Protein AF-A0A963MWR0-F1 (afdb_monomer_lite)

pLDDT: mean 93.57, std 9.6, range [34.38, 98.69]

Foldseek 3Di:
DVQVVVLVVCCVVVVDPVVSCCCVVPVVVVVCVLVVLVLVCLLLLHPDDDPCSVVLVVLVCVQCVVFVFDPLQLSLLSLQADLDDDDPVSCCSNLVRGPPSVSVVVSSVVSSVNCVVPPDHSVVSSVSNLVSRFLADCDPQLVVVQVVCVVVVHNVSVVVNVVCVVCRSDDDVVVNVRSDDDDPVCPPDDDPPDD

Radius of gyration: 20.85 Å; chains: 1; bounding box: 43×56×45 Å

Sequence (195 aa):
WNLHALGHALMPLIGDADALETAIDTAFVDTYNREFLARLGAKLGLADTRDGDEELIGQLYGLLHAHHTDYTLFFRALGELPAVAGTPAQDAPVRDLVTDRAACDTWLTRWRARLAQTPRADAERRAAMQAVNPKYVLRNWVAETAIRAAQAGDFAPLLRIHACLQRPFDEQPEYAEFAAPPPDWAQALSVSCSS

Secondary structure (DSSP, 8-state):
-HHHHHHHHTHHHH--HHHHHIIIIIIIHHHHHHHHHHHHHHHTT-SS--TTHHHHHHHHHHHHHHTT--HHHHHHHHTTS-SS---GGGGHHHHTT-S-HHHHHHHHHHHHHHHHTS---HHHHHHHHHTTS-S----HHHHHHHHHHHHTT--HHHHHHHHHHTSTTS--GGGGGGGSPPPGGGTT-------

Structure (mmCIF, N/CA/C/O backbone):
data_AF-A0A963MWR0-F1
#
_entry.id   AF-A0A963MWR0-F1
#
loop_
_atom_site.group_PDB
_atom_site.id
_atom_site.type_symbol
_atom_site.label_atom_id
_atom_site.label_alt_id
_atom_site.label_comp_id
_atom_site.label_asym_id
_atom_site.label_entity_id
_atom_site.label_seq_id
_atom_site.pdbx_PDB_ins_code
_atom_site.Cartn_x
_atom_site.Cartn_y
_atom_site.Cartn_z
_atom_site.occupancy
_atom_site.B_iso_or_equiv
_atom_site.auth_seq_id
_atom_site.auth_comp_id
_atom_site.auth_asym_id
_atom_site.auth_atom_id
_atom_site.pdbx_PDB_model_num
ATOM 1 N N . TRP A 1 1 ? 14.150 18.175 -7.482 1.00 90.75 1 TRP A N 1
ATOM 2 C CA . TRP A 1 1 ? 15.404 18.175 -8.270 1.00 90.75 1 TRP A CA 1
ATOM 3 C C . TRP A 1 1 ? 15.167 17.986 -9.772 1.00 90.75 1 TRP A C 1
ATOM 5 O O . TRP A 1 1 ? 15.395 18.939 -10.497 1.00 90.75 1 TRP A O 1
ATOM 15 N N . ASN A 1 2 ? 14.648 16.847 -10.262 1.00 95.75 2 ASN A N 1
ATOM 16 C CA . ASN A 1 2 ? 14.421 16.642 -11.713 1.00 95.75 2 ASN A CA 1
ATOM 17 C C . ASN A 1 2 ? 13.582 17.757 -12.373 1.00 95.75 2 ASN A C 1
ATOM 19 O O . ASN A 1 2 ? 13.907 18.211 -13.465 1.00 95.75 2 ASN A O 1
ATOM 23 N N . LEU A 1 3 ? 12.527 18.224 -11.692 1.00 95.81 3 LEU A N 1
ATOM 24 C CA . LEU A 1 3 ? 11.689 19.326 -12.180 1.00 95.81 3 LEU A CA 1
ATOM 25 C C . LEU A 1 3 ? 12.450 20.654 -12.274 1.00 95.81 3 LEU A C 1
ATOM 27 O O . LEU A 1 3 ? 12.224 21.398 -13.218 1.00 95.81 3 LEU A O 1
ATOM 31 N N . HIS A 1 4 ? 13.392 20.911 -11.361 1.00 94.06 4 HIS A N 1
ATOM 32 C CA . HIS A 1 4 ? 14.276 22.081 -11.426 1.00 94.06 4 HIS A CA 1
ATOM 33 C C . HIS A 1 4 ? 15.188 21.995 -12.651 1.00 94.06 4 HIS A C 1
ATOM 35 O O . HIS A 1 4 ? 15.267 22.943 -13.424 1.00 94.06 4 HIS A O 1
ATOM 41 N N . ALA A 1 5 ? 15.803 20.834 -12.904 1.00 95.69 5 ALA A N 1
ATOM 42 C CA . ALA A 1 5 ? 16.637 20.631 -14.091 1.00 95.69 5 ALA A CA 1
ATOM 43 C C . ALA A 1 5 ? 15.857 20.860 -15.403 1.00 95.69 5 ALA A C 1
ATOM 45 O O . ALA A 1 5 ? 16.346 21.548 -16.301 1.00 95.69 5 ALA A O 1
ATOM 46 N N . LEU A 1 6 ? 14.628 20.338 -15.494 1.00 96.56 6 LEU A N 1
ATOM 47 C CA . LEU A 1 6 ? 13.739 20.585 -16.633 1.00 96.56 6 LEU A CA 1
ATOM 48 C C . LEU A 1 6 ? 13.347 22.066 -16.738 1.00 96.56 6 LEU A C 1
ATOM 50 O O . LEU A 1 6 ? 13.416 22.648 -17.817 1.00 96.56 6 LEU A O 1
ATOM 54 N N . GLY A 1 7 ? 12.963 22.681 -15.621 1.00 95.19 7 GLY A N 1
ATOM 55 C CA . GLY A 1 7 ? 12.573 24.083 -15.548 1.00 95.19 7 GLY A CA 1
ATOM 56 C C . GLY A 1 7 ? 13.667 25.033 -16.022 1.00 95.19 7 GLY A C 1
ATOM 57 O O . GLY A 1 7 ? 13.417 25.893 -16.863 1.00 95.19 7 GLY A O 1
ATOM 58 N N . HIS A 1 8 ? 14.903 24.829 -15.562 1.00 93.38 8 HIS A N 1
ATOM 59 C CA . HIS A 1 8 ? 16.053 25.616 -16.003 1.00 93.38 8 HIS A CA 1
ATOM 60 C C . HIS A 1 8 ? 16.332 25.456 -17.503 1.00 93.38 8 HIS A C 1
ATOM 62 O O . HIS A 1 8 ? 16.646 26.442 -18.167 1.00 93.38 8 HIS A O 1
ATOM 68 N N . ALA A 1 9 ? 16.169 24.252 -18.066 1.00 96.62 9 ALA A N 1
ATOM 69 C CA . ALA A 1 9 ? 16.309 24.038 -19.509 1.00 96.62 9 ALA A CA 1
ATOM 70 C C . ALA A 1 9 ? 15.245 24.796 -20.328 1.00 96.62 9 ALA A C 1
ATOM 72 O O . ALA A 1 9 ? 15.500 25.185 -21.467 1.00 96.62 9 ALA A O 1
ATOM 73 N N . LEU A 1 10 ? 14.068 25.039 -19.742 1.00 96.25 10 LEU A N 1
ATOM 74 C CA . LEU A 1 10 ? 12.962 25.783 -20.350 1.00 96.25 10 LEU A CA 1
ATOM 75 C C . LEU A 1 10 ? 12.978 27.286 -20.016 1.00 96.25 10 LEU A C 1
ATOM 77 O O . LEU A 1 10 ? 12.127 28.024 -20.512 1.00 96.25 10 LEU A O 1
ATOM 81 N N . MET A 1 11 ? 13.953 27.767 -19.238 1.00 96.06 11 MET A N 1
ATOM 82 C CA . MET A 1 11 ? 14.026 29.160 -18.783 1.00 96.06 11 MET A CA 1
ATOM 83 C C . MET A 1 11 ? 13.966 30.208 -19.910 1.00 96.06 11 MET A C 1
ATOM 85 O O . MET A 1 11 ? 13.262 31.198 -19.733 1.00 96.06 11 MET A O 1
ATOM 89 N N . PRO A 1 12 ? 14.599 30.017 -21.090 1.00 96.56 12 PRO A N 1
ATOM 90 C CA . PRO A 1 12 ? 14.477 30.976 -22.194 1.00 96.56 12 PRO A CA 1
ATOM 91 C C . PRO A 1 12 ? 13.044 31.165 -22.715 1.00 96.56 12 PRO A C 1
ATOM 93 O O . PRO A 1 12 ? 12.758 32.180 -23.344 1.00 96.56 12 PRO A O 1
ATOM 96 N N . LEU A 1 13 ? 12.159 30.189 -22.483 1.00 96.50 13 LEU A N 1
ATOM 97 C CA . LEU A 1 13 ? 10.743 30.252 -22.851 1.00 96.50 13 LEU A CA 1
ATOM 98 C C . LEU A 1 13 ? 9.866 30.751 -21.697 1.00 96.50 13 LEU A C 1
ATOM 100 O O . LEU A 1 13 ? 8.887 31.445 -21.946 1.00 96.50 13 LEU A O 1
ATOM 104 N N . ILE A 1 14 ? 10.201 30.383 -20.456 1.00 95.44 14 ILE A N 1
ATOM 105 C CA . ILE A 1 14 ? 9.457 30.785 -19.252 1.00 95.44 14 ILE A CA 1
ATOM 106 C C . ILE A 1 14 ? 9.696 32.270 -18.950 1.00 95.44 14 ILE A C 1
ATOM 108 O O . ILE A 1 14 ? 8.752 32.996 -18.661 1.00 95.44 14 ILE A O 1
ATOM 112 N N . GLY A 1 15 ? 10.950 32.725 -19.042 1.00 95.50 15 GLY A N 1
ATOM 113 C CA . GLY A 1 15 ? 11.338 34.124 -18.846 1.00 95.50 15 GLY A CA 1
ATOM 114 C C . GLY A 1 15 ? 11.229 34.642 -17.407 1.00 95.50 15 GLY A C 1
ATOM 115 O O . GLY A 1 15 ? 11.498 35.818 -17.180 1.00 95.50 15 GLY A O 1
ATOM 116 N N . ASP A 1 16 ? 10.856 33.786 -16.455 1.00 95.94 16 ASP A N 1
ATOM 117 C CA . ASP A 1 16 ? 10.580 34.141 -15.064 1.00 95.94 16 ASP A CA 1
ATOM 118 C C . ASP A 1 16 ? 11.051 33.016 -14.127 1.00 95.94 16 ASP A C 1
ATOM 120 O O . ASP A 1 16 ? 10.479 31.921 -14.085 1.00 9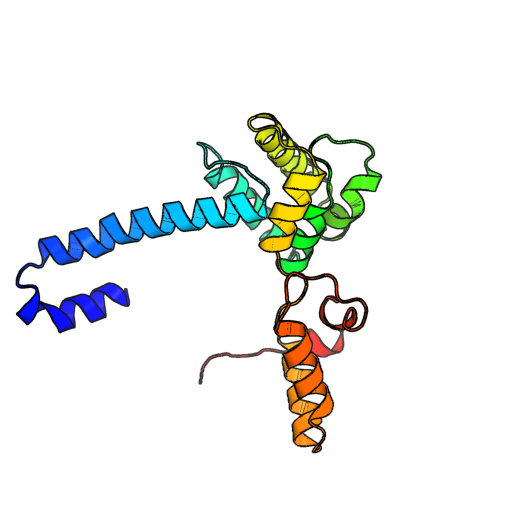5.94 16 ASP A O 1
ATOM 124 N N . ALA A 1 17 ? 12.140 33.282 -13.406 1.00 93.38 17 ALA A N 1
ATOM 125 C CA . ALA A 1 17 ? 12.720 32.332 -12.464 1.00 93.38 17 ALA A CA 1
ATOM 126 C C . ALA A 1 17 ? 11.869 32.184 -11.195 1.00 93.38 17 ALA A C 1
ATOM 128 O O . ALA A 1 17 ? 11.697 31.063 -10.719 1.00 93.38 17 ALA A O 1
ATOM 129 N N . ASP A 1 18 ? 11.273 33.271 -10.706 1.00 94.94 18 ASP A N 1
ATOM 130 C CA . ASP A 1 18 ? 10.462 33.265 -9.485 1.00 94.94 18 ASP A CA 1
ATOM 131 C C . ASP A 1 18 ? 9.169 32.468 -9.707 1.00 94.94 18 ASP A C 1
ATOM 133 O O . ASP A 1 18 ? 8.733 31.698 -8.844 1.00 94.94 18 ASP A O 1
ATOM 137 N N . ALA A 1 19 ? 8.568 32.590 -10.897 1.00 94.31 19 ALA A N 1
ATOM 138 C CA . ALA A 1 19 ? 7.420 31.776 -11.286 1.00 94.31 19 ALA A CA 1
ATOM 139 C C . ALA A 1 19 ? 7.770 30.282 -11.371 1.00 94.31 19 ALA A C 1
ATOM 141 O O . ALA A 1 19 ? 6.964 29.439 -10.963 1.00 94.31 19 ALA A O 1
ATOM 142 N N . LEU A 1 20 ? 8.964 29.939 -11.870 1.00 94.50 20 LEU A N 1
ATOM 143 C CA . LEU A 1 20 ? 9.437 28.555 -11.905 1.00 94.50 20 LEU A CA 1
ATOM 144 C C . LEU A 1 20 ? 9.626 27.991 -10.490 1.00 94.50 20 LEU A C 1
ATOM 146 O O . LEU A 1 20 ? 9.130 26.900 -10.200 1.00 94.50 20 LEU A O 1
ATOM 150 N N . GLU A 1 21 ? 10.320 28.726 -9.620 1.00 93.62 21 GLU A N 1
ATOM 151 C CA . GLU A 1 21 ? 10.547 28.323 -8.229 1.00 93.62 21 GLU A CA 1
ATOM 152 C C . GLU A 1 21 ? 9.217 28.158 -7.489 1.00 93.62 21 GLU A C 1
ATOM 154 O O . GLU A 1 21 ? 8.970 27.116 -6.888 1.00 93.62 21 GLU A O 1
ATOM 159 N N . THR A 1 22 ? 8.290 29.108 -7.638 1.00 95.81 22 THR A N 1
ATOM 160 C CA . THR A 1 22 ? 6.943 29.019 -7.050 1.00 95.81 22 THR A CA 1
ATOM 161 C C . THR A 1 22 ? 6.195 27.767 -7.522 1.00 95.81 22 THR A C 1
ATOM 163 O O . THR A 1 22 ? 5.561 27.066 -6.725 1.00 95.81 22 THR A O 1
ATOM 166 N N . ALA A 1 23 ? 6.275 27.438 -8.815 1.00 95.62 23 ALA A N 1
ATOM 167 C CA . ALA A 1 23 ? 5.618 26.255 -9.361 1.00 95.62 23 ALA A CA 1
ATOM 168 C C . ALA A 1 23 ? 6.189 24.943 -8.788 1.00 95.62 23 ALA A C 1
ATOM 170 O O . ALA A 1 23 ? 5.430 24.005 -8.530 1.00 95.62 23 ALA A O 1
ATOM 171 N N . ILE A 1 24 ? 7.506 24.860 -8.577 1.00 95.44 24 ILE A N 1
ATOM 172 C CA . ILE A 1 24 ? 8.162 23.629 -8.117 1.00 95.44 24 ILE A CA 1
ATOM 173 C C . ILE A 1 24 ? 8.152 23.515 -6.591 1.00 95.44 24 ILE A C 1
ATOM 175 O O . ILE A 1 24 ? 7.790 22.468 -6.056 1.00 95.44 24 ILE A O 1
ATOM 179 N N . ASP A 1 25 ? 8.536 24.566 -5.883 1.00 95.44 25 ASP A N 1
ATOM 180 C CA . ASP A 1 25 ? 8.784 24.494 -4.444 1.00 95.44 25 ASP A CA 1
ATOM 181 C C . ASP A 1 25 ? 7.514 24.728 -3.621 1.00 95.44 25 ASP A C 1
ATOM 183 O O . ASP A 1 25 ? 7.455 24.327 -2.462 1.00 95.44 25 ASP A O 1
ATOM 187 N N . THR A 1 26 ? 6.471 25.309 -4.226 1.00 94.81 26 THR A N 1
ATOM 188 C CA . THR A 1 26 ? 5.150 25.451 -3.593 1.00 94.81 26 THR A CA 1
ATOM 189 C C . THR A 1 26 ? 4.119 24.548 -4.263 1.00 94.81 26 THR A C 1
ATOM 191 O O . THR A 1 26 ? 3.684 23.557 -3.680 1.00 94.81 26 THR A O 1
ATOM 194 N N . ALA A 1 27 ? 3.749 24.825 -5.518 1.00 95.50 27 ALA A N 1
ATOM 195 C CA . ALA A 1 27 ? 2.575 24.184 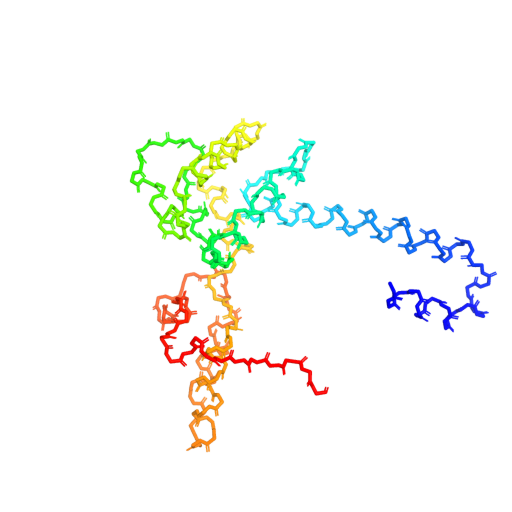-6.120 1.00 95.50 27 ALA A CA 1
ATOM 196 C C . ALA A 1 27 ? 2.733 22.663 -6.308 1.00 95.50 27 ALA A C 1
ATOM 198 O O . ALA A 1 27 ? 1.786 21.902 -6.068 1.00 95.50 27 ALA A O 1
ATOM 199 N N . PHE A 1 28 ? 3.919 22.200 -6.719 1.00 96.75 28 PHE A N 1
ATOM 200 C CA . PHE A 1 28 ? 4.211 20.769 -6.805 1.00 96.75 28 PHE A CA 1
ATOM 201 C C . PHE A 1 28 ? 4.260 20.114 -5.423 1.00 96.75 28 PHE A C 1
ATOM 203 O O . PHE A 1 28 ? 3.670 19.048 -5.268 1.00 96.75 28 PHE A O 1
ATOM 210 N N . VAL A 1 29 ? 4.905 20.733 -4.429 1.00 94.75 29 VAL A N 1
ATOM 211 C CA . VAL A 1 29 ? 4.997 20.184 -3.064 1.00 94.75 29 VAL A CA 1
ATOM 212 C C . VAL A 1 29 ? 3.606 20.029 -2.448 1.00 94.75 29 VAL A C 1
ATOM 214 O O . VAL A 1 29 ? 3.263 18.942 -1.980 1.00 94.75 29 VAL A O 1
ATOM 217 N N . ASP A 1 30 ? 2.765 21.058 -2.542 1.00 95.81 30 ASP A N 1
ATOM 218 C CA . ASP A 1 30 ? 1.388 21.026 -2.043 1.00 95.81 30 ASP A CA 1
ATOM 219 C C . ASP A 1 30 ? 0.552 19.958 -2.751 1.00 95.81 30 ASP A C 1
ATOM 221 O O . ASP A 1 30 ? -0.207 19.211 -2.126 1.00 95.81 30 ASP A O 1
ATOM 225 N N . THR A 1 31 ? 0.700 19.858 -4.074 1.00 97.06 31 THR A N 1
ATOM 226 C CA . THR A 1 31 ? -0.007 18.851 -4.870 1.00 97.06 31 THR A CA 1
ATOM 227 C C . THR A 1 31 ? 0.454 17.444 -4.526 1.00 97.06 31 THR A C 1
ATOM 229 O O . THR A 1 31 ? -0.385 16.567 -4.326 1.00 97.06 31 THR A O 1
ATOM 232 N N . TYR A 1 32 ? 1.761 17.229 -4.407 1.00 96.62 32 TYR A N 1
ATOM 233 C CA . TYR A 1 32 ? 2.332 15.950 -4.020 1.00 96.62 32 TYR A CA 1
ATOM 234 C C . TYR A 1 32 ? 1.830 15.525 -2.640 1.00 96.62 32 TYR A C 1
ATOM 236 O O . TYR A 1 32 ? 1.297 14.428 -2.517 1.00 96.62 32 TYR A O 1
ATOM 244 N N . ASN A 1 33 ? 1.926 16.392 -1.629 1.00 94.38 33 ASN A N 1
ATOM 245 C CA . ASN A 1 33 ? 1.519 16.068 -0.261 1.00 94.38 33 ASN A CA 1
ATOM 246 C C . ASN A 1 33 ? 0.022 15.757 -0.172 1.00 94.38 33 ASN A C 1
ATOM 248 O O . ASN A 1 33 ? -0.368 14.751 0.422 1.00 94.38 33 ASN A O 1
ATOM 252 N N . ARG A 1 34 ? -0.820 16.571 -0.822 1.00 95.44 34 ARG A N 1
ATOM 253 C CA . ARG A 1 34 ? -2.268 16.339 -0.877 1.00 95.44 34 ARG A CA 1
ATOM 254 C C . ARG A 1 34 ? -2.597 14.989 -1.511 1.00 95.44 34 ARG A C 1
ATOM 256 O O . ARG A 1 34 ? -3.348 14.211 -0.924 1.00 95.44 34 ARG A O 1
ATOM 263 N N . GLU A 1 35 ? -2.052 14.708 -2.694 1.00 97.00 35 GLU A N 1
ATOM 264 C CA . GLU A 1 35 ? -2.312 13.444 -3.388 1.00 97.00 35 GLU A CA 1
ATOM 265 C C . GLU A 1 35 ? -1.736 12.260 -2.609 1.00 97.00 35 GLU A C 1
ATOM 267 O O . GLU A 1 35 ? -2.404 11.242 -2.460 1.00 97.00 35 GLU A O 1
ATOM 272 N N . PHE A 1 36 ? -0.533 12.386 -2.055 1.00 96.06 36 PHE A N 1
ATOM 273 C CA . PHE A 1 36 ? 0.103 11.348 -1.252 1.00 96.06 36 PHE A CA 1
ATOM 274 C C . PHE A 1 36 ? -0.756 10.957 -0.046 1.00 96.06 36 PHE A C 1
ATOM 276 O O . PHE A 1 36 ? -1.078 9.776 0.122 1.00 96.06 36 PHE A O 1
ATOM 283 N N . LEU A 1 37 ? -1.195 11.940 0.746 1.00 96.44 37 LEU A N 1
ATOM 284 C CA . LEU A 1 37 ? -2.069 11.709 1.895 1.00 96.44 37 LEU A CA 1
ATOM 285 C C . LEU A 1 37 ? -3.411 11.114 1.466 1.00 96.44 37 LEU A C 1
ATOM 287 O O . LEU A 1 37 ? -3.857 10.140 2.067 1.00 96.44 37 LEU A O 1
ATOM 291 N N . ALA A 1 38 ? -4.028 11.625 0.396 1.00 96.94 38 ALA A N 1
ATOM 292 C CA . ALA A 1 38 ? -5.292 11.091 -0.107 1.00 96.94 38 ALA A CA 1
ATOM 293 C C . ALA A 1 38 ? -5.164 9.624 -0.559 1.00 96.94 38 ALA A C 1
ATOM 295 O O . ALA A 1 38 ? -6.016 8.790 -0.244 1.00 96.94 38 ALA A O 1
ATOM 296 N N . ARG A 1 39 ? -4.083 9.274 -1.270 1.00 97.94 39 ARG A N 1
ATOM 297 C CA . ARG A 1 39 ? -3.843 7.900 -1.740 1.00 97.94 39 ARG A CA 1
ATOM 298 C C . ARG A 1 39 ? -3.562 6.957 -0.578 1.00 97.94 39 ARG A C 1
ATOM 300 O O . ARG A 1 39 ? -4.130 5.870 -0.554 1.00 97.94 39 ARG A O 1
ATOM 307 N N . LEU A 1 40 ? -2.743 7.352 0.396 1.00 97.94 40 LEU A N 1
ATOM 308 C CA . LEU A 1 40 ? -2.498 6.519 1.577 1.00 97.94 40 LEU A CA 1
ATOM 309 C C . LEU A 1 40 ? -3.730 6.404 2.474 1.00 97.94 40 LEU A C 1
ATOM 311 O O . LEU A 1 40 ? -4.036 5.305 2.931 1.00 97.94 40 LEU A O 1
ATOM 315 N N . GLY A 1 41 ? -4.490 7.484 2.648 1.00 98.19 41 GLY A N 1
ATOM 316 C CA . GLY A 1 41 ? -5.783 7.457 3.326 1.00 98.19 41 GLY A CA 1
ATOM 317 C C . GLY A 1 41 ? -6.739 6.452 2.681 1.00 98.19 41 GLY A C 1
ATOM 318 O O . GLY A 1 41 ? -7.321 5.623 3.380 1.00 98.19 41 GLY A O 1
ATOM 319 N N . ALA A 1 42 ? -6.816 6.419 1.346 1.00 98.31 42 ALA A N 1
ATOM 320 C CA . ALA A 1 42 ? -7.611 5.424 0.625 1.00 98.31 42 ALA A CA 1
ATOM 321 C C . ALA A 1 42 ? -7.133 3.984 0.889 1.00 98.31 42 ALA A C 1
ATOM 323 O O . ALA A 1 42 ? -7.956 3.096 1.119 1.00 98.31 42 ALA A O 1
ATOM 324 N N . LYS A 1 43 ? -5.813 3.746 0.937 1.00 98.69 43 LYS A N 1
ATOM 325 C CA . LYS A 1 43 ? -5.248 2.432 1.298 1.00 98.69 43 LYS A CA 1
ATOM 326 C C . LYS A 1 43 ? -5.603 2.005 2.725 1.00 98.69 43 LYS A C 1
ATOM 328 O O . LYS A 1 43 ? -5.691 0.806 2.980 1.00 98.69 43 LYS A O 1
ATOM 333 N N . LEU A 1 44 ? -5.821 2.963 3.627 1.00 98.44 44 LEU A N 1
ATOM 334 C CA . LEU A 1 44 ? -6.269 2.764 5.011 1.00 98.44 44 LEU A CA 1
ATOM 335 C C . LEU A 1 44 ? -7.800 2.706 5.158 1.00 98.44 44 LEU A C 1
ATOM 337 O O . LEU A 1 44 ? -8.298 2.472 6.259 1.00 98.44 44 LEU A O 1
ATOM 341 N N . GLY A 1 45 ? -8.553 2.918 4.076 1.00 98.06 45 GLY A N 1
ATOM 342 C CA . GLY A 1 45 ? -10.014 2.943 4.098 1.00 98.06 45 GLY A CA 1
ATOM 343 C C . GLY A 1 45 ? -10.618 4.220 4.687 1.00 98.06 45 GLY A C 1
ATOM 344 O O . GLY A 1 45 ? -11.793 4.206 5.059 1.00 98.06 45 GLY A O 1
ATOM 345 N N . LEU A 1 46 ? -9.843 5.306 4.779 1.00 97.69 46 LEU A N 1
ATOM 346 C CA . LEU A 1 46 ? -10.327 6.613 5.224 1.00 97.69 46 LEU A CA 1
ATOM 347 C C . LEU A 1 46 ? -11.212 7.245 4.140 1.00 97.69 46 LEU A C 1
ATOM 349 O O . LEU A 1 46 ? -10.941 7.121 2.944 1.00 97.69 46 LEU A O 1
ATOM 353 N N . ALA A 1 47 ? -12.300 7.895 4.555 1.00 94.06 47 ALA A N 1
ATOM 354 C CA . ALA A 1 47 ? -13.259 8.496 3.628 1.00 94.06 47 ALA A CA 1
ATOM 355 C C . ALA A 1 47 ? -12.844 9.889 3.138 1.00 94.06 47 ALA A C 1
ATOM 357 O O . ALA A 1 47 ? -13.230 10.291 2.043 1.00 94.06 47 ALA A O 1
ATOM 358 N N . ASP A 1 48 ? -12.090 10.604 3.964 1.00 95.19 48 ASP A N 1
ATOM 359 C CA . ASP A 1 48 ? -11.598 11.959 3.761 1.00 95.19 48 ASP A CA 1
ATOM 360 C C . ASP A 1 48 ? -10.188 12.089 4.361 1.00 95.19 48 ASP A C 1
ATOM 362 O O . ASP A 1 48 ? -9.755 11.227 5.128 1.00 95.19 48 ASP A O 1
ATOM 366 N N . THR A 1 49 ? -9.483 13.164 4.009 1.00 95.50 49 THR A N 1
ATOM 367 C CA . THR A 1 49 ? -8.219 13.549 4.652 1.00 95.50 49 THR A CA 1
ATOM 368 C C . THR A 1 49 ? -8.512 14.529 5.783 1.00 95.50 49 THR A C 1
ATOM 370 O O . THR A 1 49 ? -9.308 15.454 5.606 1.00 95.50 49 THR A O 1
ATOM 373 N N . ARG A 1 50 ? -7.868 14.345 6.935 1.00 95.19 50 ARG A N 1
ATOM 374 C CA . ARG A 1 50 ? -8.007 15.187 8.129 1.00 95.19 50 ARG A CA 1
ATOM 375 C C . ARG A 1 50 ? -6.672 15.436 8.814 1.00 95.19 50 ARG A C 1
ATOM 377 O O . ARG A 1 50 ? -5.696 14.715 8.604 1.00 95.19 50 ARG A O 1
ATOM 384 N N . ASP A 1 51 ? -6.678 16.426 9.697 1.00 93.00 51 ASP A N 1
ATOM 385 C CA . ASP A 1 51 ? -5.573 16.687 10.610 1.00 93.00 51 ASP A CA 1
ATOM 386 C C . ASP A 1 51 ? -5.256 15.431 11.438 1.00 93.00 51 ASP A C 1
ATOM 388 O O . ASP A 1 51 ? -6.152 14.754 11.950 1.00 93.00 51 ASP A O 1
ATOM 392 N N . GLY A 1 52 ? -3.967 15.107 11.545 1.00 93.62 52 GLY A N 1
ATOM 393 C CA . GLY A 1 52 ? -3.476 13.899 12.215 1.00 93.62 52 GLY A CA 1
ATOM 394 C C . GLY A 1 52 ? -3.336 12.665 11.314 1.00 93.62 52 GLY A C 1
ATOM 395 O O . GLY A 1 52 ? -2.679 11.707 11.723 1.00 93.62 52 GLY A O 1
ATOM 396 N N . ASP A 1 53 ? -3.859 12.676 10.080 1.00 96.75 53 ASP A N 1
ATOM 397 C CA . ASP A 1 53 ? -3.688 11.542 9.153 1.00 96.75 53 ASP A CA 1
ATOM 398 C C . ASP A 1 53 ? -2.218 11.345 8.756 1.00 96.75 53 ASP A C 1
ATOM 400 O O . ASP A 1 53 ? -1.753 10.209 8.651 1.00 96.75 53 ASP A O 1
ATOM 404 N N . GLU A 1 54 ? -1.459 12.434 8.614 1.00 96.38 54 GLU A N 1
ATOM 405 C CA . GLU A 1 54 ? -0.012 12.378 8.375 1.00 96.38 54 GLU A CA 1
ATOM 406 C C . GLU A 1 54 ? 0.726 11.665 9.518 1.00 96.38 54 GLU A C 1
ATOM 408 O O . GLU A 1 54 ? 1.572 10.806 9.272 1.00 96.38 54 GLU A O 1
ATOM 413 N N . GLU A 1 55 ? 0.359 11.949 10.770 1.00 97.50 55 GLU A N 1
ATOM 414 C CA . GLU A 1 55 ? 0.958 11.303 11.937 1.00 97.50 55 GLU A CA 1
ATOM 415 C C . GLU A 1 55 ? 0.605 9.808 11.991 1.00 97.50 55 GLU A C 1
ATOM 417 O O . GLU A 1 55 ? 1.481 8.969 12.213 1.00 97.50 55 GLU A O 1
ATOM 422 N N . LEU A 1 56 ? -0.659 9.452 11.731 1.00 98.06 56 LEU A N 1
ATOM 423 C CA . LEU A 1 56 ? -1.116 8.059 11.671 1.00 98.06 56 LEU A CA 1
ATOM 424 C C . LEU A 1 56 ? -0.356 7.255 10.603 1.00 98.06 56 LEU A C 1
ATOM 426 O O . LEU A 1 56 ? 0.037 6.107 10.844 1.00 98.06 56 LEU A O 1
ATOM 430 N N . ILE A 1 57 ? -0.143 7.861 9.433 1.00 97.88 57 ILE A N 1
ATOM 431 C CA . ILE A 1 57 ? 0.627 7.290 8.324 1.00 97.88 57 ILE A CA 1
ATOM 432 C C . ILE A 1 57 ? 2.110 7.169 8.696 1.00 97.88 57 ILE A C 1
ATOM 434 O O . ILE A 1 57 ? 2.718 6.124 8.460 1.00 97.88 57 ILE A O 1
ATOM 438 N N . GLY A 1 58 ? 2.697 8.199 9.308 1.00 97.69 58 GLY A N 1
ATOM 439 C CA . GLY A 1 58 ? 4.089 8.175 9.759 1.00 97.69 58 GLY A CA 1
ATOM 440 C C . GLY A 1 58 ? 4.345 7.067 10.782 1.00 97.69 58 GLY A C 1
ATOM 441 O O . GLY A 1 58 ? 5.319 6.322 10.668 1.00 97.69 58 GLY A O 1
ATOM 442 N N . GLN A 1 59 ? 3.426 6.885 11.733 1.00 97.75 59 GLN A N 1
ATOM 443 C CA . GLN A 1 59 ? 3.473 5.794 12.711 1.00 97.75 59 GLN A CA 1
ATOM 444 C C . GLN A 1 59 ? 3.355 4.419 12.051 1.00 97.75 59 GLN A C 1
ATOM 446 O O . GLN A 1 59 ? 4.072 3.498 12.444 1.00 97.75 59 GLN A O 1
ATOM 451 N N . LEU A 1 60 ? 2.499 4.280 11.029 1.00 98.12 60 LEU A N 1
ATOM 452 C CA . LEU A 1 60 ? 2.422 3.047 10.247 1.00 98.12 60 LEU A CA 1
ATOM 453 C C . LEU A 1 60 ? 3.768 2.736 9.591 1.00 98.12 60 LEU A C 1
ATOM 455 O O . LEU A 1 60 ? 4.257 1.618 9.700 1.00 98.12 60 LEU A O 1
ATOM 459 N N . TYR A 1 61 ? 4.388 3.707 8.923 1.00 97.56 61 TYR A N 1
ATOM 460 C CA . TYR A 1 61 ? 5.687 3.486 8.290 1.00 97.56 61 TYR A CA 1
ATOM 461 C C . TYR A 1 61 ? 6.790 3.170 9.287 1.00 97.56 61 TYR A C 1
ATOM 463 O O . TYR A 1 61 ? 7.587 2.274 9.014 1.00 97.56 61 TYR A O 1
ATOM 471 N N . GLY A 1 62 ? 6.793 3.812 10.456 1.00 97.44 62 GLY A N 1
ATOM 472 C CA . GLY A 1 62 ? 7.676 3.431 11.556 1.00 97.44 62 GLY A CA 1
ATOM 473 C C . GLY A 1 62 ? 7.496 1.963 11.955 1.00 97.44 62 GLY A C 1
ATOM 474 O O . GLY A 1 62 ? 8.481 1.234 12.051 1.00 97.44 62 GLY A O 1
ATOM 475 N N . LEU A 1 63 ? 6.246 1.510 12.104 1.00 97.19 63 LEU A N 1
ATOM 476 C CA . LEU A 1 63 ? 5.915 0.123 12.440 1.00 97.19 63 LEU A CA 1
ATOM 477 C C . LEU A 1 63 ? 6.375 -0.861 11.351 1.00 97.19 63 LEU A C 1
ATOM 479 O O . LEU A 1 63 ? 7.088 -1.818 11.648 1.00 97.19 63 LEU A O 1
ATOM 483 N N . LEU A 1 64 ? 6.003 -0.623 10.088 1.00 97.12 64 LEU A N 1
ATOM 484 C CA . LEU A 1 64 ? 6.361 -1.516 8.979 1.00 97.12 64 LEU A CA 1
ATOM 485 C C . LEU A 1 64 ? 7.878 -1.590 8.784 1.00 97.12 64 LEU A C 1
ATOM 487 O O . LEU A 1 64 ? 8.412 -2.666 8.517 1.00 97.12 64 LEU A O 1
ATOM 491 N N . HIS A 1 65 ? 8.573 -0.461 8.945 1.00 95.50 65 HIS A N 1
ATOM 492 C CA . HIS A 1 65 ? 10.025 -0.396 8.848 1.00 95.50 65 HIS A CA 1
ATOM 493 C C . HIS A 1 65 ? 10.705 -1.181 9.974 1.00 95.50 65 HIS A C 1
ATOM 495 O O . HIS A 1 65 ? 11.551 -2.027 9.693 1.00 95.50 65 HIS A O 1
ATOM 501 N N . ALA A 1 66 ? 10.307 -0.949 11.230 1.00 95.50 66 ALA A N 1
ATOM 502 C CA . ALA A 1 66 ? 10.916 -1.582 12.401 1.00 95.50 66 ALA A CA 1
ATOM 503 C C . ALA A 1 66 ? 10.767 -3.112 12.415 1.00 95.50 66 ALA A C 1
ATOM 505 O O . ALA A 1 66 ? 11.597 -3.809 12.999 1.00 95.50 66 ALA A O 1
ATOM 506 N N . HIS A 1 67 ? 9.720 -3.639 11.777 1.00 93.06 67 HIS A N 1
ATOM 507 C CA . HIS A 1 67 ? 9.424 -5.073 11.763 1.00 93.06 67 HIS A CA 1
ATOM 508 C C . HIS A 1 67 ? 9.628 -5.740 10.403 1.00 93.06 67 HIS A C 1
ATOM 510 O O . HIS A 1 67 ? 9.302 -6.917 10.264 1.00 93.06 67 HIS A O 1
ATOM 516 N N . HIS A 1 68 ? 10.177 -5.021 9.416 1.00 92.56 68 HIS A N 1
ATOM 517 C CA . HIS A 1 68 ? 10.369 -5.515 8.047 1.00 92.56 68 HIS A CA 1
ATOM 518 C C . HIS A 1 68 ? 9.095 -6.140 7.454 1.00 92.56 68 HIS A C 1
ATOM 520 O O . HIS A 1 68 ? 9.141 -7.136 6.730 1.00 92.56 68 HIS A O 1
ATOM 526 N N . THR A 1 69 ? 7.941 -5.562 7.788 1.00 94.69 69 THR A N 1
ATOM 527 C CA . THR A 1 69 ? 6.641 -6.097 7.399 1.00 94.69 69 THR A CA 1
ATOM 528 C C . THR A 1 69 ? 6.414 -5.907 5.903 1.00 94.69 69 THR A C 1
ATOM 530 O O . THR A 1 69 ? 6.678 -4.841 5.341 1.00 94.69 69 THR A O 1
ATOM 533 N N . ASP A 1 70 ? 5.871 -6.933 5.248 1.00 95.12 70 ASP A N 1
ATOM 534 C CA . ASP A 1 70 ? 5.535 -6.855 3.832 1.00 95.12 70 ASP A CA 1
ATOM 535 C C . ASP A 1 70 ? 4.448 -5.802 3.574 1.00 95.12 70 ASP A C 1
ATOM 537 O O . ASP A 1 70 ? 3.302 -5.940 4.004 1.00 95.12 70 ASP A O 1
ATOM 541 N N . TYR A 1 71 ? 4.815 -4.756 2.831 1.00 96.31 71 TYR A N 1
ATOM 542 C CA . TYR A 1 71 ? 3.946 -3.615 2.550 1.00 96.31 71 TYR A CA 1
ATOM 543 C C . TYR A 1 71 ? 2.636 -4.029 1.867 1.00 96.31 71 TYR A C 1
ATOM 545 O O . TYR A 1 71 ? 1.553 -3.601 2.260 1.00 96.31 71 TYR A O 1
ATOM 553 N N . THR A 1 72 ? 2.720 -4.872 0.835 1.00 97.12 72 THR A N 1
ATOM 554 C CA . THR A 1 72 ? 1.550 -5.240 0.023 1.00 97.12 72 THR A CA 1
ATOM 555 C C . THR A 1 72 ? 0.599 -6.118 0.828 1.00 97.12 72 THR A C 1
ATOM 557 O O . THR A 1 72 ? -0.602 -5.845 0.873 1.00 97.12 72 THR A O 1
ATOM 560 N N . LEU A 1 73 ? 1.138 -7.126 1.519 1.00 96.69 73 LEU A N 1
ATOM 561 C CA . LEU A 1 73 ? 0.356 -8.029 2.357 1.00 96.69 73 LEU A CA 1
ATOM 562 C C . LEU A 1 73 ? -0.291 -7.303 3.531 1.00 96.69 73 LEU A C 1
ATOM 564 O O . LEU A 1 73 ? -1.459 -7.558 3.803 1.00 96.69 73 LEU A O 1
ATOM 568 N N . PHE A 1 74 ? 0.412 -6.366 4.174 1.00 98.00 74 PHE A N 1
ATOM 569 C CA . PHE A 1 74 ? -0.153 -5.591 5.276 1.00 98.00 74 PHE A CA 1
ATOM 570 C C . PHE A 1 74 ? -1.402 -4.822 4.843 1.00 98.00 74 PHE A C 1
ATOM 572 O O . PHE A 1 74 ? -2.465 -4.979 5.437 1.00 98.00 74 PHE A O 1
ATOM 579 N N . PHE A 1 75 ? -1.304 -4.023 3.775 1.00 98.44 75 PHE A N 1
ATOM 580 C CA . PHE A 1 75 ? -2.441 -3.238 3.290 1.00 98.44 75 PHE A CA 1
ATOM 581 C C . PHE A 1 75 ? -3.583 -4.116 2.772 1.00 98.44 75 PHE A C 1
ATOM 583 O O . PHE A 1 75 ? -4.753 -3.761 2.938 1.00 98.44 75 PHE A O 1
ATOM 590 N N . ARG A 1 76 ? -3.267 -5.263 2.154 1.00 97.75 76 ARG A N 1
ATOM 591 C CA . ARG A 1 76 ? -4.292 -6.208 1.707 1.00 97.75 76 ARG A CA 1
ATOM 592 C C . ARG A 1 76 ? -5.009 -6.857 2.894 1.00 97.75 76 ARG A C 1
ATOM 594 O O . ARG A 1 76 ? -6.233 -6.886 2.892 1.00 97.75 76 ARG A O 1
ATOM 601 N N . ALA A 1 77 ? -4.273 -7.303 3.912 1.00 97.38 77 ALA A N 1
ATOM 602 C CA . ALA A 1 77 ? -4.830 -7.896 5.126 1.00 97.38 77 ALA A CA 1
ATOM 603 C C . ALA A 1 77 ? -5.649 -6.885 5.941 1.00 97.38 77 ALA A C 1
ATOM 605 O O . ALA A 1 77 ? -6.742 -7.213 6.392 1.00 97.38 77 ALA A O 1
ATOM 606 N N . LEU A 1 78 ? -5.174 -5.638 6.065 1.00 98.12 78 LEU A N 1
ATOM 607 C CA . LEU A 1 78 ? -5.878 -4.558 6.767 1.00 98.12 78 LEU A CA 1
ATOM 608 C C . LEU A 1 78 ? -7.284 -4.312 6.202 1.00 98.12 78 LEU A C 1
ATOM 610 O O . LEU A 1 78 ? -8.201 -3.998 6.957 1.00 98.12 78 LEU A O 1
ATOM 614 N N . GLY A 1 79 ? -7.469 -4.483 4.888 1.00 97.06 79 G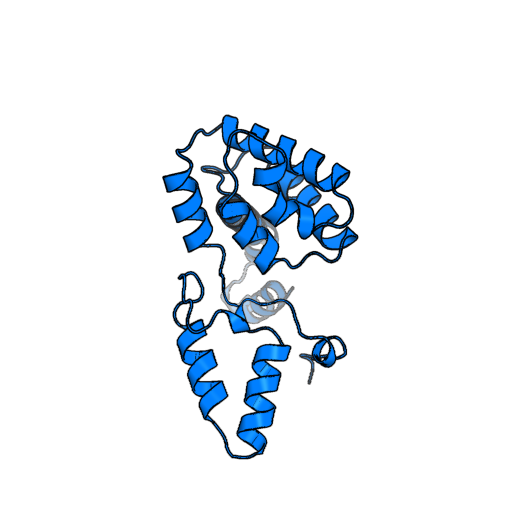LY A N 1
ATOM 615 C CA . GLY A 1 79 ? -8.769 -4.336 4.228 1.00 97.06 79 GLY A CA 1
ATOM 616 C C . GLY A 1 79 ? -9.844 -5.304 4.723 1.00 97.06 79 GLY A C 1
ATOM 617 O O . GLY A 1 79 ? -11.026 -4.980 4.641 1.00 97.06 79 GLY A O 1
ATOM 618 N N . GLU A 1 80 ? -9.449 -6.454 5.272 1.00 96.06 80 GLU A N 1
ATOM 619 C CA . GLU A 1 80 ? -10.374 -7.455 5.813 1.00 96.06 80 GLU A CA 1
ATOM 620 C C . GLU A 1 80 ? -10.770 -7.181 7.273 1.00 96.06 80 GLU A C 1
ATOM 622 O O . GLU A 1 80 ? -11.721 -7.782 7.773 1.00 96.06 80 GLU A O 1
ATOM 627 N N . LEU A 1 81 ? -10.068 -6.280 7.974 1.00 97.12 81 LEU A N 1
ATOM 628 C CA . LEU A 1 81 ? -10.344 -6.000 9.382 1.00 97.12 81 LEU A CA 1
ATOM 629 C C . LEU A 1 81 ? -11.602 -5.126 9.536 1.00 97.12 81 LEU A C 1
ATOM 631 O O . LEU A 1 81 ? -11.791 -4.168 8.777 1.00 97.12 81 LEU A O 1
ATOM 635 N N . PRO A 1 82 ? -12.441 -5.384 10.557 1.00 96.12 82 PRO A N 1
ATOM 636 C CA . PRO A 1 82 ? -13.607 -4.558 10.857 1.00 96.12 82 PRO A CA 1
ATOM 637 C C . PRO A 1 82 ? -13.211 -3.200 11.463 1.00 96.12 82 PRO A C 1
ATOM 639 O O . PRO A 1 82 ? -12.192 -3.085 12.160 1.00 96.12 82 PRO A O 1
ATOM 642 N N . ALA A 1 83 ? -14.044 -2.171 11.244 1.00 95.06 83 ALA A N 1
ATOM 643 C CA . ALA A 1 83 ? -13.824 -0.829 11.807 1.00 95.06 83 ALA A CA 1
ATOM 644 C C . ALA A 1 83 ? -13.946 -0.815 13.331 1.00 95.06 83 ALA A C 1
ATOM 646 O O . ALA A 1 83 ? -13.297 -0.018 14.004 1.00 95.06 83 ALA A O 1
ATOM 647 N N . VAL A 1 84 ? -14.782 -1.695 13.873 1.00 94.31 84 VAL A N 1
ATOM 648 C CA . VAL A 1 84 ? -14.952 -1.871 15.311 1.00 94.31 84 VAL A CA 1
ATOM 649 C C . VAL A 1 84 ? -14.208 -3.132 15.714 1.00 94.31 84 VAL A C 1
ATOM 651 O O . VAL A 1 84 ? -14.388 -4.187 15.107 1.00 94.31 84 VAL A O 1
ATOM 654 N N . ALA A 1 85 ? -13.352 -3.015 16.727 1.00 90.25 85 ALA A N 1
ATOM 655 C CA . ALA A 1 85 ? -12.640 -4.163 17.263 1.00 90.25 85 ALA A CA 1
ATOM 656 C C . ALA A 1 85 ? -13.645 -5.185 17.810 1.00 90.25 85 ALA A C 1
ATOM 658 O O . ALA A 1 85 ? -14.554 -4.828 18.560 1.00 90.25 85 ALA A O 1
ATOM 659 N N . GLY A 1 86 ? -13.474 -6.449 17.433 1.00 85.00 86 GLY A N 1
ATOM 660 C CA . GLY A 1 86 ? -14.195 -7.560 18.041 1.00 85.00 86 GLY A CA 1
ATOM 661 C C . GLY A 1 86 ? -13.240 -8.422 18.853 1.00 85.00 86 GLY A C 1
ATOM 662 O O . GLY A 1 86 ? -12.691 -7.983 19.861 1.00 85.00 86 GLY A O 1
ATOM 663 N N . THR A 1 87 ? -13.035 -9.664 18.426 1.00 85.75 87 THR A N 1
ATOM 664 C CA . THR A 1 87 ? -12.115 -10.582 19.108 1.00 85.75 87 THR A CA 1
ATOM 665 C C . THR A 1 87 ? -10.669 -10.364 18.651 1.00 85.75 87 THR A C 1
ATOM 667 O O . THR A 1 87 ? -10.446 -10.070 17.476 1.00 85.75 87 THR A O 1
ATOM 670 N N . PRO A 1 88 ? -9.664 -10.611 19.514 1.00 79.75 88 PRO A N 1
ATOM 671 C CA . PRO A 1 88 ? -8.254 -10.571 19.117 1.00 79.75 88 PRO A CA 1
ATOM 672 C C . PRO A 1 88 ? -7.911 -11.449 17.903 1.00 79.75 88 PRO A C 1
ATOM 674 O O . PRO A 1 88 ? -6.971 -11.140 17.177 1.00 79.75 88 PRO A O 1
ATOM 677 N N . ALA A 1 89 ? -8.674 -12.525 17.674 1.00 87.62 89 ALA A N 1
ATOM 678 C CA . ALA A 1 89 ? -8.493 -13.434 16.544 1.00 87.62 89 ALA A CA 1
ATOM 679 C C . ALA A 1 89 ? -8.842 -12.797 15.187 1.00 87.62 89 ALA A C 1
ATOM 681 O O . ALA A 1 89 ? -8.290 -13.208 14.171 1.00 87.62 89 ALA A O 1
ATOM 682 N N . GLN A 1 90 ? -9.713 -11.781 15.151 1.00 90.94 90 GLN A N 1
ATOM 683 C CA . GLN A 1 90 ? -10.046 -11.070 13.908 1.00 90.94 90 GLN A CA 1
ATOM 684 C C . GLN A 1 90 ? -8.882 -10.223 13.388 1.00 90.94 90 GLN A C 1
ATOM 686 O O . GLN A 1 90 ? -8.799 -9.974 12.190 1.00 90.94 90 GLN A O 1
ATOM 691 N N . ASP A 1 91 ? -7.966 -9.830 14.273 1.00 94.50 91 ASP A N 1
ATOM 692 C CA . ASP A 1 91 ? -6.808 -9.008 13.918 1.00 94.50 91 ASP A CA 1
ATOM 693 C C . ASP A 1 91 ? -5.585 -9.859 13.547 1.00 94.50 91 ASP A C 1
ATOM 695 O O . ASP A 1 91 ? -4.579 -9.313 13.093 1.00 94.50 91 ASP A O 1
ATOM 699 N N . ALA A 1 92 ? -5.660 -11.190 13.692 1.00 93.56 92 ALA A N 1
ATOM 700 C CA . ALA A 1 92 ? -4.566 -12.116 13.390 1.00 93.56 92 ALA A CA 1
ATOM 701 C C . ALA A 1 92 ? -3.941 -11.911 11.992 1.00 93.56 92 ALA A C 1
ATOM 703 O O . ALA A 1 92 ? -2.715 -11.828 11.930 1.00 93.56 92 ALA A O 1
ATOM 704 N N . PRO A 1 93 ? -4.709 -11.697 10.897 1.00 93.12 93 PRO A N 1
ATOM 705 C CA . PRO A 1 93 ? -4.128 -11.493 9.565 1.00 93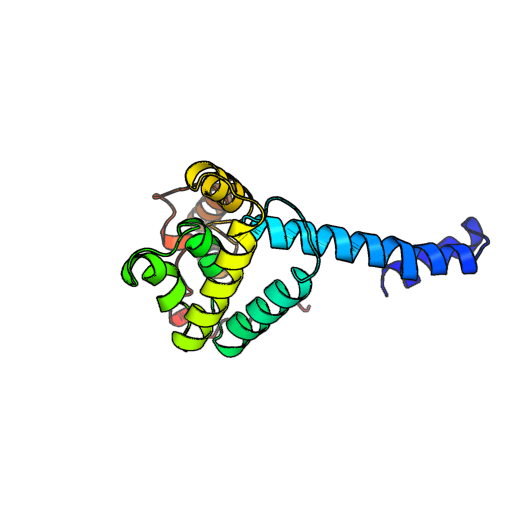.12 93 PRO A CA 1
ATOM 706 C C . PRO A 1 93 ? -3.152 -10.315 9.462 1.00 93.12 93 PRO A C 1
ATOM 708 O O . PRO A 1 93 ? -2.272 -10.330 8.609 1.00 93.12 93 PRO A O 1
ATOM 711 N N . VAL A 1 94 ? -3.305 -9.293 10.310 1.00 95.94 94 VAL A N 1
ATOM 712 C CA . VAL A 1 94 ? -2.395 -8.139 10.371 1.00 95.94 94 VAL A CA 1
ATOM 713 C C . VAL A 1 94 ? -1.367 -8.318 11.484 1.00 95.94 94 VAL A C 1
ATOM 715 O O . VAL A 1 94 ? -0.182 -8.071 11.275 1.00 95.94 94 VAL A O 1
ATOM 718 N N . ARG A 1 95 ? -1.795 -8.790 12.659 1.00 94.50 95 ARG A N 1
ATOM 719 C CA . ARG A 1 95 ? -0.923 -8.978 13.826 1.00 94.50 95 ARG A CA 1
ATOM 720 C C . ARG A 1 95 ? 0.164 -10.021 13.598 1.00 94.50 95 ARG A C 1
ATOM 722 O O . ARG A 1 95 ? 1.237 -9.888 14.168 1.00 94.50 95 ARG A O 1
ATOM 729 N N . ASP A 1 96 ? -0.094 -11.043 12.787 1.00 94.12 96 ASP A N 1
ATOM 730 C CA . ASP A 1 96 ? 0.887 -12.087 12.474 1.00 94.12 96 ASP A CA 1
ATOM 731 C C . ASP A 1 96 ? 1.960 -11.612 11.476 1.00 94.12 96 ASP A C 1
ATOM 733 O O . ASP A 1 96 ? 3.005 -12.247 11.357 1.00 94.12 96 ASP A O 1
ATOM 737 N N . LEU A 1 97 ? 1.739 -10.478 10.797 1.00 94.00 97 LEU A N 1
ATOM 738 C CA . LEU A 1 97 ? 2.711 -9.850 9.892 1.00 94.00 97 LEU A CA 1
ATOM 739 C C . LEU A 1 97 ? 3.698 -8.917 10.617 1.00 94.00 97 LEU A C 1
ATOM 741 O O . LEU A 1 97 ? 4.643 -8.419 10.000 1.00 94.00 97 LEU A O 1
ATOM 745 N N . VAL A 1 98 ? 3.468 -8.638 11.903 1.00 94.81 98 VAL A N 1
ATOM 746 C CA . VAL A 1 98 ? 4.243 -7.682 12.700 1.00 94.81 98 VAL A CA 1
ATOM 747 C C . VAL A 1 98 ? 4.795 -8.383 13.936 1.00 94.81 98 VAL A C 1
ATOM 749 O O . VAL A 1 98 ? 4.044 -8.911 14.752 1.00 94.81 98 VAL A O 1
ATOM 752 N N . THR A 1 99 ? 6.118 -8.367 14.104 1.00 93.12 99 THR A N 1
ATOM 753 C CA . THR A 1 99 ? 6.780 -9.063 15.219 1.00 93.12 99 THR A CA 1
ATOM 754 C C . THR A 1 99 ? 6.359 -8.509 16.584 1.00 93.12 99 THR A C 1
ATOM 756 O O . THR A 1 99 ? 6.076 -9.284 17.500 1.00 93.12 99 THR A O 1
ATOM 759 N N . ASP A 1 100 ? 6.274 -7.181 16.730 1.00 94.19 100 ASP A N 1
ATOM 760 C CA . ASP A 1 100 ? 5.736 -6.548 17.939 1.00 94.19 100 ASP A CA 1
ATOM 761 C C . ASP A 1 100 ? 4.214 -6.385 17.837 1.00 94.19 100 ASP A C 1
ATOM 763 O O . ASP A 1 100 ? 3.672 -5.410 17.304 1.00 94.19 100 ASP A O 1
ATOM 767 N N . ARG A 1 101 ? 3.508 -7.372 18.392 1.00 93.56 101 ARG A N 1
ATOM 768 C CA . ARG A 1 101 ? 2.043 -7.383 18.429 1.00 93.56 101 ARG A CA 1
ATOM 769 C C . ARG A 1 101 ? 1.469 -6.229 19.251 1.00 93.56 101 ARG A C 1
ATOM 771 O O . ARG A 1 101 ? 0.398 -5.749 18.903 1.00 93.56 101 ARG A O 1
ATOM 778 N N . ALA A 1 102 ? 2.153 -5.767 20.299 1.00 94.38 102 ALA A N 1
ATOM 779 C CA . ALA A 1 102 ? 1.650 -4.689 21.150 1.00 94.38 102 ALA A CA 1
ATOM 780 C C . ALA A 1 102 ? 1.734 -3.329 20.438 1.00 94.38 102 ALA A C 1
ATOM 782 O O . ALA A 1 102 ? 0.798 -2.523 20.509 1.00 94.38 102 ALA A O 1
ATOM 783 N N . ALA A 1 103 ? 2.819 -3.093 19.694 1.00 95.38 103 ALA A N 1
ATOM 784 C CA . ALA A 1 103 ? 2.939 -1.928 18.821 1.00 95.38 103 ALA A CA 1
ATOM 785 C C . ALA A 1 103 ? 1.872 -1.948 17.711 1.00 95.38 103 ALA A C 1
ATOM 787 O O . ALA A 1 103 ? 1.221 -0.931 17.457 1.00 95.38 103 ALA A O 1
ATOM 788 N N . CYS A 1 104 ? 1.625 -3.120 17.113 1.00 96.50 104 CYS A N 1
ATOM 789 C CA . CYS A 1 104 ? 0.555 -3.311 16.133 1.00 96.50 104 CYS A CA 1
ATOM 790 C C . CYS A 1 104 ? -0.833 -2.995 16.719 1.00 96.50 104 CYS A C 1
ATOM 792 O O . CYS A 1 104 ? -1.577 -2.205 16.140 1.00 96.50 104 CYS A O 1
ATOM 794 N N . ASP A 1 105 ? -1.157 -3.531 17.899 1.00 95.81 105 ASP A N 1
ATOM 795 C CA . ASP A 1 105 ? -2.440 -3.300 18.580 1.00 95.81 105 ASP A CA 1
ATOM 796 C C . ASP A 1 105 ? -2.660 -1.814 18.906 1.00 95.81 105 ASP A C 1
ATOM 798 O O . ASP A 1 105 ? -3.762 -1.273 18.748 1.00 95.81 105 ASP A O 1
ATOM 802 N N . THR A 1 106 ? -1.591 -1.126 19.316 1.00 96.69 106 THR A N 1
ATOM 803 C CA . THR A 1 106 ? -1.614 0.318 19.580 1.00 96.69 106 THR A CA 1
ATOM 804 C C . THR A 1 106 ? -1.954 1.097 18.311 1.00 96.69 106 THR A C 1
ATOM 806 O O . THR A 1 106 ? -2.818 1.978 18.336 1.00 96.69 106 THR A O 1
ATOM 809 N N . TRP A 1 107 ? -1.317 0.761 17.187 1.00 98.00 107 TRP A N 1
ATOM 810 C CA . TRP A 1 107 ? -1.596 1.411 15.910 1.00 98.00 107 TRP A CA 1
ATOM 811 C C . TRP A 1 107 ? -3.009 1.093 15.393 1.00 98.00 107 TRP A C 1
ATOM 813 O O . TRP A 1 107 ? -3.734 2.010 15.008 1.00 98.00 107 TRP A O 1
ATOM 823 N N . LEU A 1 108 ? -3.457 -0.166 15.471 1.00 97.94 108 LEU A N 1
ATOM 824 C CA . LEU A 1 108 ? -4.812 -0.574 15.074 1.00 97.94 108 LEU A CA 1
ATOM 825 C C . LEU A 1 108 ? -5.892 0.162 15.875 1.00 97.94 108 LEU A C 1
ATOM 827 O O . LEU A 1 108 ? -6.919 0.552 15.319 1.00 97.94 108 LEU A O 1
ATOM 831 N N . THR A 1 109 ? -5.650 0.406 17.164 1.00 97.06 109 THR A N 1
ATOM 832 C CA . THR A 1 109 ? -6.553 1.201 18.007 1.00 97.06 109 THR A CA 1
ATOM 833 C C . THR A 1 109 ? -6.694 2.630 17.478 1.00 97.06 109 THR A C 1
ATOM 835 O O . THR A 1 109 ? -7.810 3.139 17.368 1.00 97.06 109 THR A O 1
ATOM 838 N N . ARG A 1 110 ? -5.584 3.270 17.086 1.00 97.94 110 ARG A N 1
ATOM 839 C CA . ARG A 1 110 ? -5.587 4.627 16.506 1.00 97.94 110 ARG A CA 1
ATOM 840 C C . ARG A 1 110 ? -6.259 4.662 15.138 1.00 97.94 110 ARG A C 1
ATOM 842 O O . ARG A 1 110 ? -7.086 5.536 14.890 1.00 97.94 110 ARG A O 1
ATOM 849 N N . TRP A 1 111 ? -5.968 3.686 14.282 1.00 98.31 111 TRP A N 1
ATOM 850 C CA . TRP A 1 111 ? -6.610 3.546 12.975 1.00 98.31 111 TRP A CA 1
ATOM 851 C C . TRP A 1 111 ? -8.135 3.408 13.101 1.00 98.31 111 TRP A C 1
ATOM 853 O O . TRP A 1 111 ? -8.876 4.141 12.448 1.00 98.31 111 TRP A O 1
ATOM 863 N N . ARG A 1 112 ? -8.628 2.556 14.008 1.00 97.81 112 ARG A N 1
ATOM 864 C CA . ARG A 1 112 ? -10.072 2.418 14.269 1.00 97.81 112 ARG A CA 1
ATOM 865 C C . ARG A 1 112 ? -10.689 3.677 14.861 1.00 97.81 112 ARG A C 1
ATOM 867 O O . ARG A 1 112 ? -11.781 4.067 14.451 1.00 97.81 112 ARG A O 1
ATOM 874 N N . ALA A 1 113 ? -9.988 4.345 15.778 1.00 97.62 113 ALA A N 1
ATOM 875 C CA . ALA A 1 113 ? -10.428 5.633 16.303 1.00 97.62 113 ALA A CA 1
ATOM 876 C C . ALA A 1 113 ? -10.575 6.669 15.179 1.00 97.62 113 ALA A C 1
ATOM 878 O O . ALA A 1 113 ? -11.543 7.425 15.173 1.00 97.62 113 ALA A O 1
ATOM 879 N N . ARG A 1 114 ? -9.673 6.662 14.189 1.00 97.75 114 ARG A N 1
ATOM 880 C CA . ARG A 1 114 ? -9.772 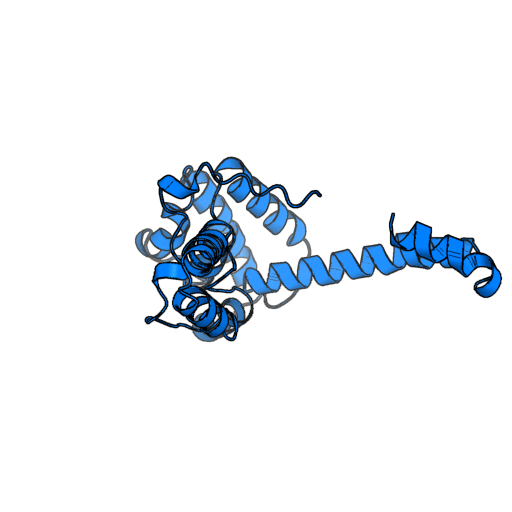7.521 13.005 1.00 97.75 114 ARG A CA 1
ATOM 881 C C . ARG A 1 114 ? -10.933 7.131 12.084 1.00 97.75 114 ARG A C 1
ATOM 883 O O . ARG A 1 114 ? -11.657 8.020 11.629 1.00 97.75 114 ARG A O 1
ATOM 890 N N . LEU A 1 115 ? -11.158 5.836 11.849 1.00 97.69 115 LEU A N 1
ATOM 891 C CA . LEU A 1 115 ? -12.311 5.346 11.080 1.00 97.69 115 LEU A CA 1
ATOM 892 C C . LEU A 1 115 ? -13.647 5.746 11.715 1.00 97.69 115 LEU A C 1
ATOM 894 O O . LEU A 1 115 ? -14.577 6.117 11.001 1.00 97.69 115 LEU A O 1
ATOM 898 N N . ALA A 1 116 ? -13.743 5.726 13.046 1.00 96.81 116 ALA A N 1
ATOM 899 C CA . ALA A 1 116 ? -14.961 6.084 13.771 1.00 96.81 116 ALA A CA 1
ATOM 900 C C . ALA A 1 116 ? -15.399 7.544 13.552 1.00 96.81 116 ALA A C 1
ATOM 902 O O . ALA A 1 116 ? -16.574 7.864 13.716 1.00 96.81 116 ALA A O 1
ATOM 903 N N . GLN A 1 117 ? -14.486 8.430 13.142 1.00 96.69 117 GLN A N 1
ATOM 904 C CA . GLN A 1 117 ? -14.814 9.827 12.847 1.00 96.69 117 GLN A CA 1
ATOM 905 C C . GLN A 1 117 ? -15.442 10.025 11.454 1.00 96.69 117 GLN A C 1
ATOM 907 O O . GLN A 1 117 ? -15.994 11.093 11.176 1.00 96.69 117 GLN A O 1
ATOM 912 N N . THR A 1 118 ? -15.346 9.018 10.581 1.00 93.56 118 THR A N 1
ATOM 913 C CA . THR A 1 118 ? -16.024 8.933 9.278 1.00 93.56 118 THR A CA 1
ATOM 914 C C . THR A 1 118 ? -16.610 7.539 9.088 1.00 93.56 118 THR A C 1
ATOM 916 O O . THR A 1 118 ? -16.058 6.740 8.321 1.00 93.56 118 THR A O 1
ATOM 919 N N . PRO A 1 119 ? -17.701 7.207 9.798 1.00 93.75 119 PRO A N 1
ATOM 920 C CA . PRO A 1 119 ? -18.266 5.871 9.742 1.00 93.75 119 PRO A CA 1
ATOM 921 C C . PRO A 1 119 ? -18.631 5.475 8.310 1.00 93.75 119 PRO A C 1
ATOM 923 O O . PRO A 1 119 ? -19.309 6.211 7.593 1.00 93.75 119 PRO A O 1
ATOM 926 N N . ARG A 1 120 ? -18.188 4.285 7.913 1.00 95.06 120 ARG A N 1
ATOM 927 C CA . ARG A 1 120 ? -18.524 3.633 6.647 1.00 95.06 120 ARG A CA 1
ATOM 928 C C . ARG A 1 120 ? -18.792 2.161 6.930 1.00 95.06 120 ARG A C 1
ATOM 930 O O . ARG A 1 120 ? -18.112 1.574 7.774 1.00 95.06 120 ARG A O 1
ATOM 937 N N . ALA A 1 121 ? -19.757 1.566 6.231 1.00 96.94 121 ALA A N 1
ATOM 938 C CA . ALA A 1 121 ? -20.028 0.140 6.361 1.00 96.94 121 ALA A CA 1
ATOM 939 C C . ALA A 1 121 ? -18.774 -0.680 6.010 1.00 96.94 121 ALA A C 1
ATOM 941 O O . ALA A 1 121 ? -18.076 -0.373 5.041 1.00 96.94 121 ALA A O 1
ATOM 942 N N . ASP A 1 122 ? -18.499 -1.743 6.771 1.00 97.12 122 ASP A N 1
ATOM 943 C CA . ASP A 1 122 ? -17.307 -2.580 6.566 1.00 97.12 122 ASP A CA 1
ATOM 944 C C . ASP A 1 122 ? -17.231 -3.134 5.137 1.00 97.12 122 ASP A C 1
ATOM 946 O O . ASP A 1 122 ? -16.163 -3.116 4.532 1.00 97.12 122 ASP A O 1
ATOM 950 N N . ALA A 1 123 ? -18.366 -3.543 4.559 1.00 97.62 123 ALA A N 1
ATOM 951 C CA . ALA A 1 123 ? -18.426 -4.036 3.184 1.00 97.62 123 ALA A CA 1
ATOM 952 C C . ALA A 1 123 ? -17.981 -2.980 2.154 1.00 97.62 123 ALA A C 1
ATOM 954 O O . ALA A 1 123 ? -17.211 -3.292 1.246 1.00 97.62 123 ALA A O 1
ATOM 955 N N . GLU A 1 124 ? -18.421 -1.730 2.319 1.00 98.06 124 GLU A N 1
ATOM 956 C CA . GLU A 1 124 ? -18.051 -0.617 1.439 1.00 98.06 124 GLU A CA 1
ATOM 957 C C . GLU A 1 124 ? -16.587 -0.212 1.627 1.00 98.06 124 GLU A C 1
ATOM 959 O O . GLU A 1 124 ? -15.873 0.004 0.648 1.00 98.06 124 GLU A O 1
ATOM 964 N N . ARG A 1 125 ? -16.112 -0.132 2.880 1.00 98.19 125 ARG A N 1
ATOM 965 C CA . ARG A 1 125 ? -14.703 0.170 3.173 1.00 98.19 125 ARG A CA 1
ATOM 966 C C . ARG A 1 125 ? -13.793 -0.900 2.580 1.00 98.19 125 ARG A C 1
ATOM 968 O O . ARG A 1 125 ? -12.826 -0.555 1.908 1.00 98.19 125 ARG A O 1
ATOM 975 N N . ARG A 1 126 ? -14.124 -2.176 2.786 1.00 98.00 126 ARG A N 1
ATOM 976 C CA . ARG A 1 126 ? -13.364 -3.307 2.254 1.00 98.00 126 ARG A CA 1
ATOM 977 C C . ARG A 1 126 ? -13.274 -3.250 0.735 1.00 98.00 126 ARG A C 1
ATOM 979 O O . ARG A 1 126 ? -12.172 -3.329 0.206 1.00 98.00 126 ARG A O 1
ATOM 986 N N . ALA A 1 127 ? -14.396 -3.051 0.041 1.00 98.12 127 ALA A N 1
ATOM 987 C CA . ALA A 1 127 ? -14.400 -2.927 -1.417 1.00 98.12 127 ALA A CA 1
ATOM 988 C C . ALA A 1 127 ? -13.522 -1.755 -1.896 1.00 98.12 127 ALA A C 1
ATOM 990 O O . ALA A 1 127 ? -12.716 -1.919 -2.811 1.00 98.12 127 ALA A O 1
ATOM 991 N N . ALA A 1 128 ? -13.614 -0.594 -1.235 1.00 98.12 128 ALA A N 1
ATOM 992 C CA . ALA A 1 128 ? -12.787 0.569 -1.555 1.00 98.12 128 ALA A CA 1
ATOM 993 C C . ALA A 1 128 ? -11.286 0.306 -1.330 1.00 98.12 128 ALA A C 1
ATOM 995 O O . ALA A 1 128 ? -10.466 0.670 -2.170 1.00 98.12 128 ALA A O 1
ATOM 996 N N . MET A 1 129 ? -10.922 -0.357 -0.228 1.00 98.56 129 MET A N 1
ATOM 997 C CA . MET A 1 129 ? -9.533 -0.715 0.074 1.00 98.56 129 MET A CA 1
ATOM 998 C C . MET A 1 129 ? -8.994 -1.760 -0.905 1.00 98.56 129 MET A C 1
ATOM 1000 O O . MET A 1 129 ? -7.890 -1.599 -1.415 1.00 98.56 129 MET A O 1
ATOM 1004 N N . GLN A 1 130 ? -9.763 -2.805 -1.221 1.00 98.25 130 GLN A N 1
ATOM 1005 C CA . GLN A 1 130 ? -9.358 -3.850 -2.168 1.00 98.25 130 GLN A CA 1
ATOM 1006 C C . GLN A 1 130 ? -9.119 -3.299 -3.581 1.00 98.25 130 GLN A C 1
ATOM 1008 O O . GLN A 1 130 ? -8.225 -3.786 -4.270 1.00 98.25 130 GLN A O 1
ATOM 1013 N N . ALA A 1 131 ? -9.846 -2.253 -3.983 1.00 98.19 131 ALA A N 1
ATOM 1014 C CA . ALA A 1 131 ? -9.670 -1.590 -5.275 1.00 98.19 131 ALA A CA 1
ATOM 1015 C C . ALA A 1 131 ? -8.356 -0.790 -5.401 1.00 98.19 131 ALA A C 1
ATOM 1017 O O . ALA A 1 131 ? -7.937 -0.488 -6.516 1.00 98.19 131 ALA A O 1
ATOM 1018 N N . VAL A 1 132 ? -7.704 -0.435 -4.285 1.00 98.44 132 VAL A N 1
ATOM 1019 C CA . VAL A 1 132 ? -6.452 0.356 -4.273 1.00 98.44 132 VAL A CA 1
ATOM 1020 C C . VAL A 1 132 ? -5.267 -0.374 -3.632 1.00 98.44 132 VAL A C 1
ATOM 1022 O O . VAL A 1 132 ? -4.116 0.039 -3.788 1.00 98.44 132 VAL A O 1
ATOM 1025 N N . ASN A 1 133 ? -5.524 -1.469 -2.916 1.00 98.62 133 ASN A N 1
ATOM 1026 C CA . ASN A 1 133 ? -4.521 -2.336 -2.311 1.00 98.62 133 ASN A CA 1
ATOM 1027 C C . ASN A 1 133 ? -4.373 -3.599 -3.167 1.00 98.62 133 ASN A C 1
ATOM 1029 O O . ASN A 1 133 ? -5.209 -4.505 -3.054 1.00 98.62 133 ASN A O 1
ATOM 1033 N N . PRO A 1 134 ? -3.339 -3.677 -4.027 1.00 98.25 134 PRO A N 1
ATOM 1034 C CA . PRO A 1 134 ? -3.164 -4.826 -4.899 1.00 98.25 134 PRO A CA 1
ATOM 1035 C C . PRO A 1 134 ? -2.914 -6.085 -4.069 1.00 98.25 134 PRO A C 1
ATOM 1037 O O . PRO A 1 134 ? -2.259 -6.044 -3.028 1.00 98.25 134 PRO A O 1
ATOM 1040 N N . LYS A 1 135 ? -3.435 -7.211 -4.546 1.00 97.94 135 LYS A N 1
ATOM 1041 C CA . LYS A 1 135 ? -3.099 -8.544 -4.051 1.00 97.94 135 LYS A CA 1
ATOM 1042 C C . LYS A 1 135 ? -1.810 -9.068 -4.685 1.00 97.94 135 LYS A C 1
ATOM 1044 O O . LYS A 1 135 ? -1.040 -9.758 -4.021 1.00 97.94 135 LYS A O 1
ATOM 1049 N N . TYR A 1 136 ? -1.565 -8.705 -5.943 1.00 98.00 136 TYR A N 1
ATOM 1050 C CA . TYR A 1 136 ? -0.419 -9.160 -6.724 1.00 98.00 136 TYR A CA 1
ATOM 1051 C C . TYR A 1 136 ? 0.458 -7.981 -7.135 1.00 98.00 136 TYR A C 1
ATOM 1053 O O . TYR A 1 136 ? -0.023 -6.988 -7.676 1.00 98.00 136 TYR A O 1
ATOM 1061 N N . VAL A 1 137 ? 1.762 -8.107 -6.900 1.00 97.06 137 VAL A N 1
ATOM 1062 C CA . VAL A 1 137 ? 2.781 -7.151 -7.349 1.00 97.06 137 VAL A CA 1
ATOM 1063 C C . VAL A 1 137 ? 3.923 -7.919 -7.999 1.00 97.06 137 VAL A C 1
ATOM 1065 O O . VAL A 1 137 ? 4.180 -9.071 -7.642 1.00 97.06 137 VAL A O 1
ATOM 1068 N N . LEU A 1 138 ? 4.623 -7.296 -8.949 1.00 96.00 138 LEU A N 1
ATOM 1069 C CA . LEU A 1 138 ? 5.791 -7.902 -9.589 1.00 96.00 138 LEU A CA 1
ATOM 1070 C C . LEU A 1 138 ? 6.977 -7.894 -8.614 1.00 96.00 138 LEU A C 1
ATOM 1072 O O . LEU A 1 138 ? 7.851 -7.034 -8.668 1.00 96.00 138 LEU A O 1
ATOM 1076 N N . ARG A 1 139 ? 6.973 -8.840 -7.674 1.00 94.50 139 ARG A N 1
ATOM 1077 C CA . ARG A 1 139 ? 8.078 -9.054 -6.737 1.00 94.50 139 ARG A CA 1
ATOM 1078 C C . ARG A 1 139 ? 9.298 -9.551 -7.507 1.00 94.50 139 ARG A C 1
ATOM 1080 O O . ARG A 1 139 ? 9.160 -10.315 -8.461 1.00 94.50 139 ARG A O 1
ATOM 1087 N N . ASN A 1 140 ? 10.491 -9.214 -7.026 1.00 92.25 140 ASN A N 1
ATOM 1088 C CA . ASN A 1 140 ? 11.749 -9.633 -7.653 1.00 92.25 140 ASN A CA 1
ATOM 1089 C C . ASN A 1 140 ? 11.824 -11.147 -7.893 1.00 92.25 140 ASN A C 1
ATOM 1091 O O . ASN A 1 140 ? 12.216 -11.579 -8.968 1.00 92.25 140 ASN A O 1
ATOM 1095 N N . TRP A 1 141 ? 11.389 -11.962 -6.932 1.00 92.50 141 TRP A N 1
ATOM 1096 C CA . TRP A 1 141 ? 11.415 -13.421 -7.066 1.00 92.50 141 TRP A CA 1
ATOM 1097 C C . TRP A 1 141 ? 10.417 -13.959 -8.102 1.00 92.50 141 TRP A C 1
ATOM 1099 O O . TRP A 1 141 ? 10.681 -14.972 -8.754 1.00 92.50 141 TRP A O 1
ATOM 1109 N N . VAL A 1 142 ? 9.286 -13.271 -8.287 1.00 93.62 142 VAL A N 1
ATOM 1110 C CA . VAL A 1 142 ? 8.296 -13.598 -9.322 1.00 93.62 142 VAL A CA 1
ATOM 1111 C C . VAL A 1 142 ? 8.897 -13.298 -10.694 1.00 93.62 142 VAL A C 1
ATOM 1113 O O . VAL A 1 142 ? 8.856 -14.148 -11.582 1.00 93.62 142 VAL A O 1
ATOM 1116 N N . ALA A 1 143 ? 9.536 -12.134 -10.846 1.00 94.56 143 ALA A N 1
ATOM 1117 C CA . ALA A 1 143 ? 10.258 -11.779 -12.066 1.00 94.56 143 ALA A CA 1
ATOM 1118 C C . ALA A 1 143 ? 11.401 -12.767 -12.365 1.00 94.56 143 ALA A C 1
ATOM 1120 O O . ALA A 1 143 ? 11.507 -13.267 -13.481 1.00 94.56 143 ALA A O 1
ATOM 1121 N N . GLU A 1 144 ? 12.204 -13.119 -11.360 1.00 93.19 144 GLU A N 1
ATOM 1122 C CA . GLU A 1 144 ? 13.323 -14.057 -11.497 1.00 93.19 144 GLU A CA 1
ATOM 1123 C C . GLU A 1 144 ? 12.861 -15.455 -11.935 1.00 93.19 144 GLU A C 1
ATOM 1125 O O . GLU A 1 144 ? 13.511 -16.106 -12.755 1.00 93.19 144 GLU A O 1
ATOM 1130 N N . THR A 1 145 ? 11.702 -15.903 -11.443 1.00 91.50 145 THR A N 1
ATOM 1131 C CA . THR A 1 145 ? 11.083 -17.170 -11.863 1.00 91.50 145 THR A CA 1
ATOM 1132 C C . THR A 1 145 ? 10.778 -17.161 -13.364 1.00 91.50 145 THR A C 1
ATOM 1134 O O . THR A 1 145 ? 11.067 -18.136 -14.058 1.00 91.50 145 THR A O 1
ATOM 1137 N N . ALA A 1 146 ? 10.252 -16.047 -13.888 1.00 94.56 146 ALA A N 1
ATOM 1138 C CA . ALA A 1 146 ? 10.019 -15.880 -15.322 1.00 94.56 146 ALA A CA 1
ATOM 1139 C C . ALA A 1 146 ? 11.329 -15.838 -16.123 1.00 94.56 146 ALA A C 1
ATOM 1141 O O . ALA A 1 146 ? 11.424 -16.478 -17.169 1.00 94.56 146 ALA A O 1
ATOM 1142 N N . ILE A 1 147 ? 12.339 -15.113 -15.629 1.00 94.75 147 ILE A N 1
ATOM 1143 C CA . ILE A 1 147 ? 13.638 -14.954 -16.300 1.00 94.75 147 ILE A CA 1
ATOM 1144 C C . ILE A 1 147 ? 14.333 -16.309 -16.462 1.00 94.75 147 ILE A C 1
ATOM 1146 O O . ILE A 1 147 ? 14.753 -16.655 -17.567 1.00 94.75 147 ILE A O 1
ATOM 1150 N N . ARG A 1 148 ? 14.412 -17.104 -15.389 1.00 94.44 148 ARG A N 1
ATOM 1151 C CA . ARG A 1 148 ? 15.067 -18.422 -15.414 1.00 94.44 148 ARG A CA 1
ATOM 1152 C C . ARG A 1 148 ? 14.378 -19.396 -16.362 1.00 94.44 148 ARG A C 1
ATOM 1154 O O . ARG A 1 148 ? 15.056 -20.103 -17.102 1.00 94.44 148 ARG A O 1
ATOM 1161 N N . ALA A 1 149 ? 13.046 -19.415 -16.366 1.00 95.94 149 ALA A N 1
ATOM 1162 C CA . ALA A 1 149 ? 12.283 -20.256 -17.283 1.00 95.94 149 ALA A CA 1
ATOM 1163 C C . ALA A 1 149 ? 12.505 -19.838 -18.745 1.00 95.94 149 ALA A C 1
ATOM 1165 O O . ALA A 1 149 ? 12.820 -20.679 -19.588 1.00 95.94 149 ALA A O 1
ATOM 1166 N N . ALA A 1 150 ? 12.458 -18.532 -19.030 1.00 96.19 150 ALA A N 1
ATOM 1167 C CA . ALA A 1 150 ? 12.658 -18.005 -20.376 1.00 96.19 150 ALA A CA 1
ATOM 1168 C C . ALA A 1 150 ? 14.069 -18.297 -20.917 1.00 96.19 150 ALA A C 1
ATOM 1170 O O . ALA A 1 150 ? 14.220 -18.634 -22.090 1.00 96.19 150 ALA A O 1
ATOM 1171 N N . GLN A 1 151 ? 15.103 -18.240 -20.068 1.00 95.75 151 GLN A N 1
ATOM 1172 C CA . GLN A 1 151 ? 16.472 -18.633 -20.435 1.00 95.75 151 GLN A CA 1
ATOM 1173 C C . GLN A 1 151 ? 16.589 -20.118 -20.811 1.00 95.75 151 GLN A C 1
ATOM 1175 O O . GLN A 1 151 ? 17.426 -20.475 -21.637 1.00 95.75 151 GLN A O 1
ATOM 1180 N N . ALA A 1 152 ? 15.735 -20.975 -20.246 1.00 96.44 152 ALA A N 1
ATOM 1181 C CA . ALA A 1 152 ? 15.620 -22.385 -20.613 1.00 96.44 152 ALA A CA 1
ATOM 1182 C C . ALA A 1 152 ? 14.684 -22.629 -21.819 1.00 96.44 152 ALA A C 1
ATOM 1184 O O . ALA A 1 152 ? 14.450 -23.778 -22.191 1.00 96.44 152 ALA A O 1
ATOM 1185 N N . GLY A 1 153 ? 14.156 -21.566 -22.438 1.00 97.19 153 GLY A N 1
ATOM 1186 C CA . GLY A 1 153 ? 13.231 -21.630 -23.571 1.00 97.19 153 GLY A CA 1
ATOM 1187 C C . GLY A 1 153 ? 11.753 -21.786 -23.193 1.00 97.19 153 GLY A C 1
ATOM 1188 O O . GLY A 1 153 ? 10.921 -21.905 -24.092 1.00 97.19 153 GLY A O 1
ATOM 1189 N N . ASP A 1 154 ? 11.406 -21.766 -21.902 1.00 97.81 154 ASP A N 1
ATOM 1190 C CA . ASP A 1 154 ? 10.023 -21.840 -21.421 1.00 97.81 154 ASP A CA 1
ATOM 1191 C C . ASP A 1 154 ? 9.469 -20.450 -21.070 1.00 97.81 154 ASP A C 1
ATOM 1193 O O . ASP A 1 154 ? 9.813 -19.841 -20.058 1.00 97.81 154 ASP A O 1
ATOM 1197 N N . PHE A 1 155 ? 8.553 -19.952 -21.900 1.00 96.88 155 PHE A N 1
ATOM 1198 C CA . PHE A 1 155 ? 7.888 -18.662 -21.698 1.00 96.88 155 PHE A CA 1
ATOM 1199 C C . PHE A 1 155 ? 6.545 -18.770 -20.957 1.00 96.88 155 PHE A C 1
ATOM 1201 O O . PHE A 1 155 ? 5.904 -17.745 -20.709 1.00 96.88 155 PHE A O 1
ATOM 1208 N N . ALA A 1 156 ? 6.090 -19.971 -20.581 1.00 97.25 156 ALA A N 1
ATOM 1209 C CA . ALA A 1 156 ? 4.799 -20.142 -19.918 1.00 97.25 156 ALA A CA 1
ATOM 1210 C C . ALA A 1 156 ? 4.700 -19.392 -18.570 1.00 97.25 156 ALA A C 1
ATOM 1212 O O . ALA A 1 156 ? 3.666 -18.752 -18.338 1.00 97.25 156 ALA A O 1
ATOM 1213 N N . PRO A 1 157 ? 5.735 -19.363 -17.699 1.00 96.12 157 PRO A N 1
ATOM 1214 C CA . PRO A 1 157 ? 5.684 -18.584 -16.459 1.00 96.12 157 PRO A CA 1
ATOM 1215 C C . PRO A 1 157 ? 5.539 -17.079 -16.700 1.00 96.12 157 PRO A C 1
ATOM 1217 O O . PRO A 1 157 ? 4.750 -16.429 -16.016 1.00 96.12 157 PRO A O 1
ATOM 1220 N N . LEU A 1 158 ? 6.224 -16.532 -17.712 1.00 96.50 158 LEU A N 1
ATOM 1221 C CA . LEU A 1 158 ? 6.102 -15.122 -18.092 1.00 96.50 158 LEU A CA 1
ATOM 1222 C C . LEU A 1 158 ? 4.660 -14.774 -18.482 1.00 96.50 158 LEU A C 1
ATOM 1224 O O . LEU A 1 158 ? 4.106 -13.798 -17.981 1.00 96.50 158 LEU A O 1
ATOM 1228 N N . LEU A 1 159 ? 4.040 -15.590 -19.342 1.00 97.31 159 LEU A N 1
ATOM 1229 C CA . LEU A 1 159 ? 2.660 -15.374 -19.784 1.00 97.31 159 LEU A CA 1
ATOM 1230 C C . LEU A 1 159 ? 1.664 -15.471 -18.619 1.00 97.31 159 LEU A C 1
ATOM 1232 O O . LEU A 1 159 ? 0.741 -14.660 -18.537 1.00 97.31 159 LEU A O 1
ATOM 1236 N N . ARG A 1 160 ? 1.873 -16.412 -17.688 1.00 97.50 160 ARG A N 1
ATOM 1237 C CA . ARG A 1 160 ? 1.054 -16.549 -16.471 1.00 97.50 160 ARG A CA 1
ATOM 1238 C C . ARG A 1 160 ? 1.170 -15.335 -15.553 1.00 97.50 160 ARG A C 1
ATOM 1240 O O . ARG A 1 160 ? 0.151 -14.825 -15.095 1.00 97.50 160 ARG A O 1
ATOM 1247 N N . ILE A 1 161 ? 2.390 -14.865 -15.298 1.00 97.31 161 ILE A N 1
ATOM 1248 C CA . ILE A 1 161 ? 2.640 -13.689 -14.452 1.00 97.31 161 ILE A CA 1
ATOM 1249 C C . ILE A 1 161 ? 2.027 -12.444 -15.090 1.00 97.31 161 ILE A C 1
ATOM 1251 O O . ILE A 1 161 ? 1.332 -11.690 -14.413 1.00 97.31 161 ILE A O 1
ATOM 1255 N N . HIS A 1 162 ? 2.222 -12.256 -16.397 1.00 97.62 162 HIS A N 1
ATOM 1256 C CA . HIS A 1 162 ? 1.615 -11.152 -17.131 1.00 97.62 162 HIS A CA 1
ATOM 1257 C C . HIS A 1 162 ? 0.083 -11.170 -17.014 1.00 97.62 162 HIS A C 1
ATOM 1259 O O . HIS A 1 162 ? -0.499 -10.150 -16.658 1.00 97.62 162 HIS A O 1
ATOM 1265 N N . ALA A 1 163 ? -0.564 -12.322 -17.232 1.00 97.88 163 ALA A N 1
ATOM 1266 C CA . ALA A 1 163 ? -2.017 -12.459 -17.093 1.00 97.88 163 ALA A CA 1
ATOM 1267 C C . ALA A 1 163 ? -2.513 -12.118 -15.674 1.00 97.88 163 ALA A C 1
ATOM 1269 O O . ALA A 1 163 ? -3.493 -11.391 -15.523 1.00 97.88 163 ALA A O 1
ATOM 1270 N N . CYS A 1 164 ? -1.806 -12.570 -14.634 1.00 97.75 164 CYS A N 1
ATOM 1271 C CA . CYS A 1 164 ? -2.126 -12.229 -13.246 1.00 97.75 164 CYS A CA 1
ATOM 1272 C C . CYS A 1 164 ? -2.058 -10.710 -12.995 1.00 97.75 164 CYS A C 1
ATOM 1274 O O . CYS A 1 164 ? -2.993 -10.115 -12.446 1.00 97.75 164 CYS A O 1
ATOM 1276 N N . LEU A 1 165 ? -0.982 -10.064 -13.457 1.00 97.56 165 LEU A N 1
ATOM 1277 C CA . LEU A 1 165 ? -0.721 -8.637 -13.244 1.00 97.56 165 LEU A CA 1
ATOM 1278 C C . LEU A 1 165 ? -1.629 -7.701 -14.052 1.00 97.56 165 LEU A C 1
ATOM 1280 O O . LEU A 1 165 ? -1.629 -6.501 -13.789 1.00 97.56 165 LEU A O 1
ATOM 1284 N N . GLN A 1 166 ? -2.436 -8.215 -14.986 1.00 98.12 166 GLN A N 1
ATOM 1285 C CA . GLN A 1 166 ? -3.484 -7.426 -15.645 1.00 98.12 166 GLN A CA 1
ATOM 1286 C C . GLN A 1 166 ? -4.654 -7.094 -14.707 1.00 98.12 166 GLN A C 1
ATOM 1288 O O . GLN A 1 166 ? -5.380 -6.133 -14.958 1.00 98.12 166 GLN A O 1
ATOM 1293 N N . ARG A 1 167 ? -4.839 -7.862 -13.624 1.00 97.88 167 ARG A N 1
ATOM 1294 C CA . ARG A 1 167 ? -5.902 -7.661 -12.624 1.00 97.88 167 ARG A CA 1
ATOM 1295 C C . ARG A 1 167 ? -5.345 -7.745 -11.194 1.00 97.88 167 ARG A C 1
ATOM 1297 O O . ARG A 1 167 ? -5.772 -8.582 -10.401 1.00 97.88 167 ARG A O 1
ATOM 1304 N N . PRO A 1 168 ? -4.376 -6.891 -10.821 1.00 98.00 168 PRO A N 1
ATOM 1305 C CA . PRO A 1 168 ? -3.583 -7.086 -9.607 1.00 98.00 168 PRO A CA 1
ATOM 1306 C C . PRO A 1 168 ? -4.383 -6.878 -8.312 1.00 98.00 168 PRO A C 1
ATOM 1308 O O . PRO A 1 168 ? -3.922 -7.273 -7.244 1.00 98.00 168 PRO A O 1
ATOM 1311 N N . PHE A 1 169 ? -5.563 -6.260 -8.391 1.00 98.31 169 PHE A N 1
ATOM 1312 C CA . PHE A 1 169 ? -6.457 -5.980 -7.261 1.00 98.31 169 PHE A CA 1
ATOM 1313 C C . PHE A 1 169 ? -7.495 -7.085 -7.014 1.00 98.31 169 PHE A C 1
ATOM 1315 O O . PHE A 1 169 ? -8.016 -7.196 -5.897 1.00 98.31 169 PHE A O 1
ATOM 1322 N N . ASP A 1 170 ? -7.772 -7.901 -8.032 1.00 97.69 170 ASP A N 1
ATOM 1323 C CA . ASP A 1 170 ? -8.816 -8.923 -8.004 1.00 97.69 170 ASP A CA 1
ATOM 1324 C C . ASP A 1 170 ? -8.381 -10.143 -7.187 1.00 97.69 170 ASP A C 1
ATOM 1326 O O . ASP A 1 170 ? -7.196 -10.428 -7.015 1.00 97.69 170 ASP A O 1
ATOM 1330 N N . GLU A 1 171 ? -9.357 -10.902 -6.698 1.00 96.19 171 GLU A N 1
ATOM 1331 C CA . GLU A 1 171 ? -9.120 -12.232 -6.146 1.00 96.19 171 GLU A CA 1
ATOM 1332 C C . GLU A 1 171 ? -8.959 -13.238 -7.294 1.00 96.19 171 GLU A C 1
ATOM 1334 O O . GLU A 1 171 ? -9.907 -13.480 -8.039 1.00 96.19 171 GLU A O 1
ATOM 1339 N N . GLN A 1 172 ? -7.763 -13.820 -7.441 1.00 97.44 172 GLN A N 1
ATOM 1340 C CA . GLN A 1 172 ? -7.443 -14.796 -8.492 1.00 97.44 172 GLN A CA 1
ATOM 1341 C C . GLN A 1 172 ? -6.839 -16.067 -7.859 1.00 97.44 172 GLN A C 1
ATOM 1343 O O . GLN A 1 172 ? -5.611 -16.186 -7.757 1.00 97.44 172 GLN A O 1
ATOM 1348 N N . PRO A 1 173 ? -7.668 -17.001 -7.346 1.00 95.94 173 PRO A N 1
ATOM 1349 C CA . PRO A 1 173 ? -7.197 -18.204 -6.649 1.00 95.94 173 PRO A CA 1
ATOM 1350 C C . PRO A 1 173 ? -6.197 -19.048 -7.453 1.00 95.94 173 PRO A C 1
ATOM 1352 O O . PRO A 1 173 ? -5.304 -19.656 -6.870 1.00 95.94 173 PRO A O 1
ATOM 1355 N N . GLU A 1 174 ? -6.305 -19.043 -8.781 1.00 96.31 174 GLU A N 1
ATOM 1356 C CA . GLU A 1 174 ? -5.399 -19.711 -9.721 1.00 96.31 174 GLU A CA 1
ATOM 1357 C C . GLU A 1 174 ? -3.968 -19.142 -9.748 1.00 96.31 174 GLU A C 1
ATOM 1359 O O . GLU A 1 174 ? -3.080 -19.772 -10.318 1.00 96.31 174 GLU A O 1
ATOM 1364 N N . TYR A 1 175 ? -3.755 -17.968 -9.144 1.00 96.75 175 TYR A N 1
ATOM 1365 C CA . TYR A 1 175 ? -2.465 -17.282 -9.037 1.00 96.75 175 TYR A CA 1
ATOM 1366 C C . TYR A 1 175 ? -2.048 -17.037 -7.583 1.00 96.75 175 TYR A C 1
ATOM 1368 O O . TYR A 1 175 ? -1.232 -16.151 -7.313 1.00 96.75 175 TYR A O 1
ATOM 1376 N N . ALA A 1 176 ? -2.628 -17.768 -6.624 1.00 94.25 176 ALA A N 1
ATOM 1377 C CA . ALA A 1 176 ? -2.364 -17.584 -5.196 1.00 94.25 176 ALA A CA 1
ATOM 1378 C C . ALA A 1 176 ? -0.864 -17.638 -4.850 1.00 94.25 176 ALA A C 1
ATOM 1380 O O . ALA A 1 176 ? -0.428 -16.938 -3.935 1.00 94.25 176 ALA A O 1
ATOM 1381 N N . GLU A 1 177 ? -0.065 -18.388 -5.615 1.00 93.88 177 GLU A N 1
ATOM 1382 C CA . GLU A 1 177 ? 1.386 -18.459 -5.457 1.00 93.88 177 GLU A CA 1
ATOM 1383 C C . GLU A 1 177 ? 2.076 -17.092 -5.589 1.00 93.88 177 GLU A C 1
ATOM 1385 O O . GLU A 1 177 ? 3.021 -16.814 -4.858 1.00 93.88 177 GLU A O 1
ATOM 1390 N N . PHE A 1 178 ? 1.587 -16.195 -6.451 1.00 94.81 178 PHE A N 1
ATOM 1391 C CA . PHE A 1 178 ? 2.210 -14.885 -6.678 1.00 94.81 178 PHE A CA 1
ATOM 1392 C C . PHE A 1 178 ? 1.879 -13.858 -5.587 1.00 94.81 178 PHE A C 1
ATOM 1394 O O . PHE A 1 178 ? 2.536 -12.819 -5.499 1.00 94.81 178 PHE A O 1
ATOM 1401 N N . ALA A 1 179 ? 0.883 -14.140 -4.743 1.00 94.44 179 ALA A N 1
ATOM 1402 C CA . ALA A 1 179 ? 0.579 -13.334 -3.562 1.00 94.44 179 ALA A CA 1
ATOM 1403 C C . ALA A 1 179 ? 1.406 -13.754 -2.335 1.00 94.44 179 ALA A C 1
ATOM 1405 O O . ALA A 1 179 ? 1.409 -13.037 -1.339 1.00 94.44 179 ALA A O 1
ATOM 1406 N N . ALA A 1 180 ? 2.102 -14.894 -2.383 1.00 90.19 180 ALA A N 1
ATOM 1407 C CA . ALA A 1 180 ? 2.864 -15.409 -1.254 1.00 90.19 180 ALA A CA 1
ATOM 1408 C C . ALA A 1 180 ? 4.077 -14.518 -0.899 1.00 90.19 180 ALA A C 1
ATOM 1410 O O . ALA A 1 180 ? 4.602 -13.792 -1.758 1.00 90.19 180 ALA A O 1
ATOM 1411 N N . PRO A 1 181 ? 4.555 -14.573 0.361 1.00 87.25 181 PRO A N 1
ATOM 1412 C CA . PRO A 1 181 ? 5.854 -14.010 0.716 1.00 87.25 181 PRO A CA 1
ATOM 1413 C C . PRO A 1 181 ? 6.977 -14.627 -0.138 1.00 87.25 181 PRO A C 1
ATOM 1415 O O . PRO A 1 181 ? 6.801 -15.709 -0.707 1.00 87.25 181 PRO A O 1
ATOM 1418 N N . PRO A 1 182 ? 8.135 -13.949 -0.256 1.00 87.19 182 PRO A N 1
ATOM 1419 C CA . PRO A 1 182 ? 9.265 -14.493 -0.997 1.00 87.19 182 PRO A CA 1
ATOM 1420 C C . PRO A 1 182 ? 9.677 -15.869 -0.449 1.00 87.19 182 PRO A C 1
ATOM 1422 O O . PRO A 1 182 ? 9.777 -16.026 0.769 1.00 87.19 182 PRO A O 1
ATOM 1425 N N . PRO A 1 183 ? 9.937 -16.856 -1.324 1.00 87.06 183 PRO A N 1
ATOM 1426 C CA . PRO A 1 183 ? 10.449 -18.158 -0.906 1.00 87.06 183 PRO A CA 1
ATOM 1427 C C . PRO A 1 183 ? 11.884 -18.047 -0.369 1.00 87.06 183 PRO A C 1
ATOM 1429 O O . PRO A 1 183 ? 12.601 -17.098 -0.684 1.00 87.06 183 PRO A O 1
ATOM 1432 N N . ASP A 1 184 ? 12.342 -19.049 0.383 1.00 84.69 184 ASP A N 1
ATOM 1433 C CA . ASP A 1 184 ? 13.649 -19.015 1.063 1.00 84.69 184 ASP A CA 1
ATOM 1434 C C . ASP A 1 184 ? 14.827 -18.746 0.115 1.00 84.69 184 ASP A C 1
ATOM 1436 O O . ASP A 1 184 ? 15.696 -17.924 0.403 1.00 84.69 184 ASP A O 1
ATOM 1440 N N . TRP A 1 185 ? 14.828 -19.372 -1.066 1.00 83.12 185 TRP A N 1
ATOM 1441 C CA . TRP A 1 185 ? 15.879 -19.180 -2.073 1.00 83.12 185 TRP A CA 1
ATOM 1442 C C . TRP A 1 185 ? 15.952 -17.741 -2.604 1.00 83.12 185 TRP A C 1
ATOM 1444 O O . TRP A 1 185 ? 16.994 -17.316 -3.102 1.00 83.12 185 TRP A O 1
ATOM 1454 N N . ALA A 1 186 ? 14.855 -16.989 -2.505 1.00 81.31 186 ALA A N 1
ATOM 1455 C CA . ALA A 1 186 ? 14.746 -15.629 -3.006 1.00 81.31 186 ALA A CA 1
ATOM 1456 C C . ALA A 1 186 ? 15.217 -14.569 -2.003 1.00 81.31 186 ALA A C 1
ATOM 1458 O O . ALA A 1 186 ? 15.360 -13.409 -2.386 1.00 81.31 186 ALA A O 1
ATOM 1459 N N . GLN A 1 187 ? 15.491 -14.935 -0.745 1.00 71.75 187 GLN A N 1
ATOM 1460 C CA . GLN A 1 187 ? 15.934 -13.982 0.280 1.00 71.75 187 GLN A CA 1
ATOM 1461 C C . GLN A 1 187 ? 17.276 -13.310 -0.067 1.00 71.75 187 GLN A C 1
ATOM 1463 O O . GLN A 1 187 ? 17.534 -12.192 0.367 1.00 71.75 187 GLN A O 1
ATOM 1468 N N . ALA A 1 188 ? 18.109 -13.962 -0.888 1.00 70.00 188 ALA A N 1
ATOM 1469 C CA . ALA A 1 188 ? 19.401 -13.444 -1.343 1.00 70.00 188 ALA A CA 1
ATOM 1470 C C . ALA A 1 188 ? 19.343 -12.691 -2.690 1.00 70.00 188 ALA A C 1
ATOM 1472 O O . ALA A 1 188 ? 20.386 -12.274 -3.199 1.00 70.00 188 ALA A O 1
ATOM 1473 N N . LEU A 1 189 ? 18.160 -12.521 -3.298 1.00 72.75 189 LEU A N 1
ATOM 1474 C CA . LEU A 1 189 ? 18.025 -11.789 -4.560 1.00 72.75 189 LEU A CA 1
ATOM 1475 C C . LEU A 1 189 ? 18.251 -10.290 -4.339 1.00 72.75 189 LEU A C 1
ATOM 1477 O O . LEU A 1 189 ? 17.332 -9.542 -4.008 1.00 72.75 189 LEU A O 1
ATOM 1481 N N . SER A 1 190 ? 19.479 -9.842 -4.585 1.00 58.50 190 SER A N 1
ATOM 1482 C CA . SER A 1 190 ? 19.785 -8.426 -4.766 1.00 58.50 190 SER A CA 1
ATOM 1483 C C . SER A 1 190 ? 19.497 -8.046 -6.214 1.00 58.50 190 SER A C 1
ATOM 1485 O O . SER A 1 190 ? 20.271 -8.364 -7.116 1.00 58.50 190 SER A O 1
ATOM 1487 N N . VAL A 1 191 ? 18.362 -7.389 -6.454 1.00 51.97 191 VAL A N 1
ATOM 1488 C CA . VAL A 1 191 ? 18.082 -6.786 -7.761 1.00 51.97 191 VAL A CA 1
ATOM 1489 C C . VAL A 1 191 ? 18.508 -5.330 -7.685 1.00 51.97 191 VAL A C 1
ATOM 1491 O O . VAL A 1 191 ? 17.772 -4.463 -7.219 1.00 51.97 191 VAL A O 1
ATOM 1494 N N . SER A 1 192 ? 19.741 -5.081 -8.114 1.00 45.41 192 SER A N 1
ATOM 1495 C CA . SER A 1 192 ? 20.231 -3.733 -8.358 1.00 45.41 192 SER A CA 1
ATOM 1496 C C . SER A 1 192 ? 19.574 -3.218 -9.635 1.00 45.41 192 SER A C 1
ATOM 1498 O O . SER A 1 192 ? 20.007 -3.549 -10.735 1.00 45.41 192 SER A O 1
ATOM 1500 N N . CYS A 1 193 ? 18.540 -2.387 -9.513 1.00 48.62 193 CYS A N 1
ATOM 1501 C CA . CYS A 1 193 ? 18.086 -1.544 -10.621 1.00 48.62 193 CYS A CA 1
ATOM 1502 C C . CYS A 1 193 ? 19.048 -0.353 -10.779 1.00 48.62 193 CYS A C 1
ATOM 1504 O O . CYS A 1 193 ? 18.660 0.799 -10.609 1.00 48.62 193 CYS A O 1
ATOM 150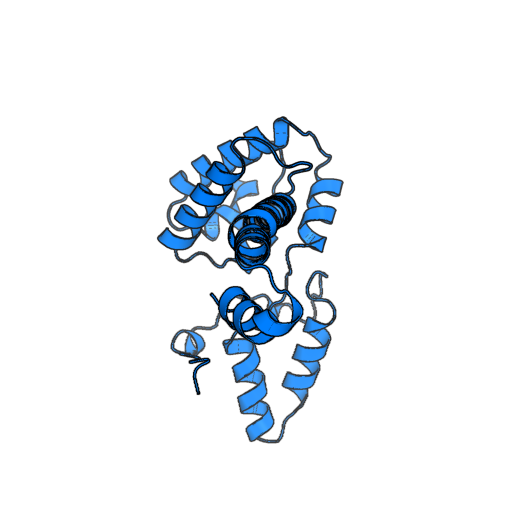6 N N . SER A 1 194 ? 20.325 -0.632 -11.035 1.00 34.38 194 SER A N 1
ATOM 1507 C CA . SER A 1 194 ? 21.311 0.371 -11.437 1.00 34.38 194 SER A CA 1
ATOM 1508 C C . SER A 1 194 ? 22.326 -0.284 -12.365 1.00 34.38 194 SER A C 1
ATOM 1510 O O . SER A 1 194 ? 23.320 -0.862 -11.923 1.00 34.38 194 SER A O 1
ATOM 1512 N N . SER A 1 195 ? 22.019 -0.215 -13.653 1.00 37.03 195 SER A N 1
ATOM 1513 C CA . SER A 1 195 ? 23.008 -0.141 -14.727 1.00 37.03 195 SER A CA 1
ATOM 1514 C C . SER A 1 195 ? 23.042 1.296 -15.217 1.00 37.03 195 SER A C 1
ATOM 1516 O O . SER A 1 195 ? 21.923 1.805 -15.466 1.00 37.03 195 SER A O 1
#